Protein AF-A0A534C768-F1 (afdb_monomer_lite)

Structure (mmCIF, N/CA/C/O backbone):
data_AF-A0A534C768-F1
#
_entry.id   AF-A0A534C768-F1
#
loop_
_atom_site.group_PDB
_atom_site.id
_atom_site.type_symbol
_atom_site.label_atom_id
_atom_site.label_alt_id
_atom_site.label_comp_id
_atom_site.label_asym_id
_atom_site.label_entity_id
_atom_site.label_seq_id
_atom_site.pdbx_PDB_ins_code
_atom_site.Cartn_x
_atom_site.Cartn_y
_atom_site.Cartn_z
_atom_site.occupancy
_atom_site.B_iso_or_equiv
_atom_site.auth_seq_id
_atom_site.auth_comp_id
_atom_site.auth_asym_id
_atom_site.auth_atom_id
_atom_site.pdbx_PDB_model_num
ATOM 1 N N . MET A 1 1 ? -0.229 7.834 32.558 1.00 41.62 1 MET A N 1
ATOM 2 C CA . MET A 1 1 ? 0.171 8.933 31.655 1.00 41.62 1 MET A CA 1
ATOM 3 C C . MET A 1 1 ? -1.088 9.625 31.205 1.00 41.62 1 MET A C 1
ATOM 5 O O . MET A 1 1 ? -1.962 8.954 30.666 1.00 41.62 1 MET A O 1
ATOM 9 N N . ASN A 1 2 ? -1.200 10.909 31.528 1.00 48.31 2 ASN A N 1
ATOM 10 C CA . ASN A 1 2 ? -2.376 11.711 31.229 1.00 48.31 2 ASN A CA 1
ATOM 11 C C . ASN A 1 2 ? -2.394 12.037 29.723 1.00 48.31 2 ASN A C 1
ATOM 13 O O . ASN A 1 2 ? -1.348 12.345 29.152 1.00 48.31 2 ASN A O 1
ATOM 17 N N . SER A 1 3 ? -3.545 11.933 29.062 1.00 51.81 3 SER A N 1
ATOM 18 C CA . SER A 1 3 ? -3.712 12.203 27.622 1.00 51.81 3 SER A CA 1
ATOM 19 C C . SER A 1 3 ? -3.215 13.600 27.248 1.00 51.81 3 SER A C 1
ATOM 21 O O . SER A 1 3 ? -2.521 13.759 26.244 1.00 51.81 3 SER A O 1
ATOM 23 N N . ALA A 1 4 ? -3.484 14.582 28.111 1.00 55.59 4 ALA A N 1
ATOM 24 C CA . ALA A 1 4 ? -2.990 15.951 27.998 1.00 55.59 4 ALA A CA 1
ATOM 25 C C . ALA A 1 4 ? -1.453 16.068 28.047 1.00 55.59 4 ALA A C 1
ATOM 27 O O . ALA A 1 4 ? -0.873 16.896 27.353 1.00 55.59 4 ALA A O 1
ATOM 28 N N . GLU A 1 5 ? -0.777 15.221 28.822 1.00 53.84 5 GLU A N 1
ATOM 29 C CA . GLU A 1 5 ? 0.683 15.232 28.969 1.00 53.84 5 GLU A CA 1
ATOM 30 C C . GLU A 1 5 ? 1.363 14.611 27.739 1.00 53.84 5 GLU A C 1
ATOM 32 O O . GLU A 1 5 ? 2.350 15.141 27.237 1.00 53.84 5 GLU A O 1
ATOM 37 N N . VAL A 1 6 ? 0.773 13.549 27.175 1.00 57.56 6 VAL A N 1
ATOM 38 C CA . VAL A 1 6 ? 1.204 12.968 25.890 1.00 57.56 6 VAL A CA 1
ATOM 39 C C . VAL A 1 6 ? 0.962 13.947 24.741 1.00 57.56 6 VAL A C 1
ATOM 41 O O . VAL A 1 6 ? 1.826 14.082 23.883 1.00 57.56 6 VAL A O 1
ATOM 44 N N . LEU A 1 7 ? -0.162 14.670 24.744 1.00 57.75 7 LEU A N 1
ATOM 45 C CA . LEU A 1 7 ? -0.461 15.715 23.761 1.00 57.75 7 LEU A CA 1
ATOM 46 C C . LEU A 1 7 ? 0.519 16.895 23.853 1.00 57.75 7 LEU A C 1
ATOM 48 O O . LEU A 1 7 ? 1.094 17.289 22.838 1.00 57.75 7 LEU A O 1
ATOM 52 N N . ALA A 1 8 ? 0.792 17.393 25.058 1.00 56.69 8 ALA A N 1
ATOM 53 C CA . ALA A 1 8 ? 1.748 18.476 25.278 1.00 56.69 8 ALA A CA 1
ATOM 54 C C . ALA A 1 8 ? 3.184 18.078 24.888 1.00 56.69 8 ALA A C 1
ATOM 56 O O . ALA A 1 8 ? 3.892 18.865 24.260 1.00 56.69 8 ALA A O 1
ATOM 57 N N . LEU A 1 9 ? 3.597 16.841 25.190 1.00 54.12 9 LEU A N 1
ATOM 58 C CA . LEU A 1 9 ? 4.906 16.304 24.797 1.00 54.12 9 LEU A CA 1
ATOM 59 C C . LEU A 1 9 ? 4.984 15.959 23.298 1.00 54.12 9 LEU A C 1
ATOM 61 O O . LEU A 1 9 ? 6.072 15.970 22.728 1.00 54.12 9 LEU A O 1
ATOM 65 N N . SER A 1 10 ? 3.849 15.673 22.649 1.00 56.97 10 SER A N 1
ATOM 66 C CA . SER A 1 10 ? 3.775 15.280 21.233 1.00 56.97 10 SER A CA 1
ATOM 67 C C . SER A 1 10 ? 3.920 16.425 20.233 1.00 56.97 10 SER A C 1
ATOM 69 O O . SER A 1 10 ? 4.304 16.199 19.088 1.00 56.97 10 SER A O 1
ATOM 71 N N . GLY A 1 11 ? 3.564 17.652 20.628 1.00 57.16 11 GLY A N 1
ATOM 72 C CA . GLY A 1 11 ? 3.543 18.801 19.722 1.00 57.16 11 GLY A CA 1
ATOM 73 C C . GLY A 1 11 ? 2.514 18.719 18.584 1.00 57.16 11 GLY A C 1
ATOM 74 O O . GLY A 1 11 ? 2.649 19.491 17.638 1.00 57.16 11 GLY A O 1
ATOM 75 N N . ILE A 1 12 ? 1.504 17.834 18.667 1.00 58.91 12 ILE A N 1
ATOM 76 C CA . ILE A 1 12 ? 0.471 17.618 17.627 1.00 58.91 12 ILE A CA 1
ATOM 77 C C . ILE A 1 12 ? -0.242 18.906 17.207 1.00 58.91 12 ILE A C 1
ATOM 79 O O . ILE A 1 12 ? -0.578 19.060 16.034 1.00 58.91 12 ILE A O 1
ATOM 83 N N . ASP A 1 13 ? -0.427 19.847 18.134 1.00 57.16 13 ASP A N 1
ATOM 84 C CA . ASP A 1 13 ? -1.106 21.124 17.880 1.00 57.16 13 ASP A CA 1
ATOM 85 C C . ASP A 1 13 ? -0.347 22.032 16.896 1.00 57.16 13 ASP A C 1
ATOM 87 O O . ASP A 1 13 ? -0.904 23.008 16.398 1.00 57.16 13 ASP A O 1
ATOM 91 N N . ARG A 1 14 ? 0.916 21.709 16.580 1.00 58.09 14 ARG A N 1
ATOM 92 C CA . ARG A 1 14 ? 1.724 22.423 15.579 1.00 58.09 14 ARG A CA 1
ATOM 93 C C . ARG A 1 14 ? 1.522 21.914 14.146 1.00 58.09 14 ARG A C 1
ATOM 95 O O . ARG A 1 14 ? 2.071 22.517 13.230 1.00 58.09 14 ARG A O 1
ATOM 102 N N . PHE A 1 15 ? 0.755 20.839 13.929 1.00 59.50 15 PHE A N 1
ATOM 103 C CA . PHE A 1 15 ? 0.563 20.236 12.604 1.00 59.50 15 PHE A CA 1
ATOM 104 C C . PHE A 1 15 ? -0.808 20.592 11.999 1.00 59.50 15 PHE A C 1
ATOM 106 O O . PHE A 1 15 ? -1.849 20.096 12.443 1.00 59.50 15 PHE A O 1
ATOM 113 N N . GLU A 1 16 ? -0.826 21.412 10.940 1.00 57.34 16 GLU A N 1
ATOM 114 C CA . GLU A 1 16 ? -2.059 21.709 10.194 1.00 57.34 16 GLU A CA 1
ATOM 115 C C . GLU A 1 16 ? -2.684 20.421 9.617 1.00 57.34 16 GLU A C 1
ATOM 117 O O . GLU A 1 16 ? -2.014 19.607 8.983 1.00 57.34 16 GLU A O 1
ATOM 122 N N . GLY A 1 17 ? -3.986 20.213 9.856 1.00 58.72 17 GLY A N 1
ATOM 123 C CA . GLY A 1 17 ? -4.737 19.038 9.385 1.00 58.72 17 GLY A CA 1
ATOM 124 C C . GLY A 1 17 ? -4.778 17.832 10.337 1.00 58.72 17 GLY A C 1
ATOM 125 O O . GLY A 1 17 ? -5.535 16.894 10.081 1.00 58.72 17 GLY A O 1
ATOM 126 N N . PHE A 1 18 ? -4.047 17.857 11.460 1.00 60.53 18 PHE A N 1
ATOM 127 C CA . PHE A 1 18 ? -4.000 16.754 12.440 1.00 60.53 18 PHE A CA 1
ATOM 128 C C . PHE A 1 18 ? -4.657 17.067 13.794 1.00 60.53 18 PHE A C 1
ATOM 130 O O . PHE A 1 18 ? -4.642 16.233 14.700 1.00 60.53 18 PHE A O 1
ATOM 137 N N . SER A 1 19 ? -5.338 18.211 13.909 1.00 63.66 19 SER A N 1
ATOM 138 C CA . SER A 1 19 ? -6.104 18.620 15.100 1.00 63.66 19 SER A CA 1
ATOM 139 C C . SER A 1 19 ? -7.196 17.620 15.512 1.00 63.66 19 SER A C 1
ATOM 141 O O . SER A 1 19 ? -7.576 17.545 16.681 1.00 63.66 19 SER A O 1
ATOM 143 N N . TRP A 1 20 ? -7.673 16.790 14.578 1.00 65.88 20 TRP A N 1
ATOM 144 C CA . TRP A 1 20 ? -8.638 15.729 14.870 1.00 65.88 20 TRP A CA 1
ATOM 145 C C . TRP A 1 20 ? -8.066 14.644 15.798 1.00 65.88 20 TRP A C 1
ATOM 147 O O . TRP A 1 20 ? -8.824 14.054 16.563 1.00 65.88 20 TRP A O 1
ATOM 157 N N . ILE A 1 21 ? -6.747 14.402 15.793 1.00 66.19 21 ILE A N 1
ATOM 158 C CA . ILE A 1 21 ? -6.104 13.431 16.696 1.00 66.19 21 ILE A CA 1
ATOM 159 C C . ILE A 1 21 ? -6.174 13.938 18.139 1.00 66.19 21 ILE A C 1
ATOM 161 O O . ILE A 1 21 ? -6.513 13.172 19.041 1.00 66.19 21 ILE A O 1
ATOM 165 N N . ALA A 1 22 ? -5.944 15.238 18.346 1.00 64.56 22 ALA A N 1
ATOM 166 C CA . ALA A 1 22 ? -6.119 15.882 19.644 1.00 64.56 22 ALA A CA 1
ATOM 167 C C . ALA A 1 22 ? -7.578 15.808 20.116 1.00 64.56 22 ALA A C 1
ATOM 169 O O . ALA A 1 22 ? -7.836 15.497 21.277 1.00 64.56 22 ALA A O 1
ATOM 170 N N . PHE A 1 23 ? -8.542 15.995 19.208 1.00 65.38 23 PHE A N 1
ATOM 171 C CA . PHE A 1 23 ? -9.965 15.855 19.528 1.00 65.38 23 PHE A CA 1
ATOM 172 C C . PHE A 1 23 ? -10.338 14.425 19.947 1.00 65.38 23 PHE A C 1
ATOM 174 O O . PHE A 1 23 ? -11.063 14.229 20.924 1.00 65.38 23 PHE A O 1
ATOM 181 N N . VAL A 1 24 ? -9.814 13.416 19.248 1.00 66.25 24 VAL A N 1
ATOM 182 C CA . VAL A 1 24 ? -10.036 12.003 19.587 1.00 66.25 24 VAL A CA 1
ATOM 183 C C . VAL A 1 24 ? -9.389 11.653 20.927 1.00 66.25 24 VAL A C 1
ATOM 185 O O . VAL A 1 24 ? -10.042 11.039 21.762 1.00 66.25 24 VAL A O 1
ATOM 188 N N . LEU A 1 25 ? -8.152 12.090 21.177 1.00 64.56 25 LEU A N 1
ATOM 189 C CA . LEU A 1 25 ? -7.466 11.874 22.456 1.00 64.56 25 LEU A CA 1
ATOM 190 C C . LEU A 1 25 ? -8.195 12.552 23.624 1.00 64.56 25 LEU A C 1
ATOM 192 O O . LEU A 1 25 ? -8.395 11.919 24.657 1.00 64.56 25 LEU A O 1
ATOM 196 N N . LYS A 1 26 ? -8.680 13.784 23.434 1.00 63.97 26 LYS A N 1
ATOM 197 C CA . LYS A 1 26 ? -9.498 14.509 24.419 1.00 63.97 26 LYS A CA 1
ATOM 198 C C . LYS A 1 26 ? -10.852 13.839 24.678 1.00 63.97 26 LYS A C 1
ATOM 200 O O . LYS A 1 26 ? -11.394 13.949 25.768 1.00 63.97 26 LYS A O 1
ATOM 205 N N . SER A 1 27 ? -11.388 13.117 23.694 1.00 58.59 27 SER A N 1
ATOM 206 C CA . SER A 1 27 ? -12.628 12.339 23.840 1.00 58.59 27 SER A CA 1
ATOM 207 C C . SER A 1 27 ? -12.424 11.001 24.569 1.00 58.59 27 SER A C 1
ATOM 209 O O . SER A 1 27 ? -13.402 10.369 24.963 1.00 58.59 27 SER A O 1
ATOM 211 N N . ILE A 1 28 ? -11.173 10.544 24.705 1.00 60.31 28 ILE A N 1
ATOM 212 C CA . ILE A 1 28 ? -10.784 9.319 25.427 1.00 60.31 28 ILE A CA 1
ATOM 213 C C . ILE A 1 28 ? -10.353 9.641 26.866 1.00 60.31 28 ILE A C 1
ATOM 215 O O . ILE A 1 28 ? -10.340 8.747 27.715 1.00 60.31 28 ILE A O 1
ATOM 219 N N . GLU A 1 29 ? -10.029 10.905 27.154 1.00 56.56 29 GLU A N 1
ATOM 220 C CA . GLU A 1 29 ? -9.840 11.391 28.518 1.00 56.56 29 GLU A CA 1
ATOM 221 C C . GLU A 1 29 ? -11.116 11.067 29.308 1.00 56.56 29 GLU A C 1
ATOM 223 O O . GLU A 1 29 ? -12.212 11.414 28.851 1.00 56.56 29 GLU A O 1
ATOM 228 N N . PRO A 1 30 ? -11.020 10.313 30.420 1.00 51.44 30 PRO A N 1
ATOM 229 C CA . PRO A 1 30 ? -12.194 9.970 31.193 1.00 51.44 30 PRO A CA 1
ATOM 230 C C . PRO A 1 30 ? -12.777 11.288 31.675 1.00 51.44 30 PRO A C 1
ATOM 232 O O . PRO A 1 30 ? -12.211 11.947 32.541 1.00 51.44 30 PRO A O 1
ATOM 235 N N . ALA A 1 31 ? -13.892 11.701 31.078 1.00 47.84 31 ALA A N 1
ATOM 236 C CA . ALA A 1 31 ? -14.708 12.722 31.689 1.00 47.84 31 ALA A CA 1
ATOM 237 C C . ALA A 1 31 ? -14.973 12.247 33.124 1.00 47.84 31 ALA A C 1
ATOM 239 O O . ALA A 1 31 ? -15.230 11.053 33.320 1.00 47.84 31 ALA A O 1
ATOM 240 N N . ASP A 1 32 ? -14.932 13.155 34.100 1.00 46.72 32 ASP A N 1
ATOM 241 C CA . ASP A 1 32 ? -15.360 12.940 35.493 1.00 46.72 32 ASP A CA 1
ATOM 242 C C . ASP A 1 32 ? -16.873 12.626 35.584 1.00 46.72 32 ASP A C 1
ATOM 244 O O . ASP A 1 32 ? -17.595 13.058 36.479 1.00 46.72 32 ASP A O 1
ATOM 248 N N . ILE A 1 33 ? -17.402 11.894 34.607 1.00 47.78 33 ILE A N 1
ATOM 249 C CA . ILE A 1 33 ? -18.686 11.243 34.648 1.00 47.78 33 ILE A CA 1
ATOM 250 C C . ILE A 1 33 ? -18.478 10.077 35.612 1.00 47.78 33 ILE A C 1
ATOM 252 O O . ILE A 1 33 ? -17.667 9.192 35.311 1.00 47.78 33 ILE A O 1
ATOM 256 N N . PRO A 1 34 ? -19.170 10.053 36.766 1.00 43.88 34 PRO A N 1
ATOM 257 C CA . PRO A 1 34 ? -19.128 8.900 37.646 1.00 43.88 34 PRO A CA 1
ATOM 258 C C . PRO A 1 34 ? -19.399 7.675 36.785 1.00 43.88 34 PRO A C 1
ATOM 260 O O . PRO A 1 34 ? -20.382 7.654 36.040 1.00 43.88 34 PRO A O 1
ATOM 263 N N . VAL A 1 35 ? -18.479 6.707 36.824 1.00 48.59 35 VAL A N 1
ATOM 264 C CA . VAL A 1 35 ? -18.610 5.430 36.126 1.00 48.59 35 VAL A CA 1
ATOM 265 C C . VAL A 1 35 ? -19.904 4.811 36.631 1.00 48.59 35 VAL A C 1
ATOM 267 O O . VAL A 1 35 ? -19.927 4.159 37.670 1.00 48.59 35 VAL A O 1
ATOM 270 N N . LEU A 1 36 ? -21.000 5.081 35.924 1.00 45.84 36 LEU A N 1
ATOM 271 C CA . LEU A 1 36 ? -22.258 4.388 36.079 1.00 45.84 36 LEU A CA 1
ATOM 272 C C . LEU A 1 36 ? -21.914 2.950 35.727 1.00 45.84 36 LEU A C 1
ATOM 274 O O . LEU A 1 36 ? -21.781 2.576 34.562 1.00 45.84 36 LEU A O 1
ATOM 278 N N . THR A 1 37 ? -21.703 2.166 36.776 1.00 50.72 37 THR A N 1
ATOM 279 C CA . THR A 1 37 ? -21.438 0.727 36.779 1.00 50.72 37 THR A CA 1
ATOM 280 C C . THR A 1 37 ? -22.544 -0.071 36.090 1.00 50.72 37 THR A C 1
ATOM 282 O O . THR A 1 37 ? -22.402 -1.274 35.906 1.00 50.72 37 THR A O 1
ATOM 285 N N . ASP A 1 38 ? -23.602 0.608 35.653 1.00 45.91 38 ASP A N 1
ATOM 286 C CA . ASP A 1 38 ? -24.759 0.082 34.958 1.00 45.91 38 ASP A CA 1
ATOM 287 C C . ASP A 1 38 ? -24.790 0.596 33.510 1.00 45.91 38 ASP A C 1
ATOM 289 O O . ASP A 1 38 ? -25.689 1.313 33.065 1.00 45.91 38 ASP A O 1
ATOM 293 N N . ARG A 1 39 ? -23.747 0.263 32.739 1.00 53.31 39 ARG A N 1
ATOM 294 C CA . ARG A 1 39 ? -23.845 0.363 31.280 1.00 53.31 39 ARG A CA 1
ATOM 295 C C . ARG A 1 39 ? -24.822 -0.740 30.855 1.00 53.31 39 ARG A C 1
ATOM 297 O O . ARG A 1 39 ? -24.512 -1.907 31.109 1.00 53.31 39 ARG A O 1
ATOM 304 N N . PRO A 1 40 ? -25.978 -0.418 30.244 1.00 57.97 40 PRO A N 1
ATOM 305 C CA . PRO A 1 40 ? -26.946 -1.435 29.861 1.00 57.97 40 PRO A CA 1
ATOM 306 C C . PRO A 1 40 ? -26.260 -2.493 28.987 1.00 57.97 40 PRO A C 1
ATOM 308 O O . PRO A 1 40 ? -25.355 -2.146 28.216 1.00 57.97 40 PRO A O 1
ATOM 311 N N . PRO A 1 41 ? -26.646 -3.778 29.109 1.00 59.03 41 PRO A N 1
ATOM 312 C CA . PRO A 1 41 ? -26.032 -4.853 28.346 1.00 59.03 41 PRO A CA 1
ATOM 313 C C . PRO A 1 41 ? -26.027 -4.479 26.867 1.00 59.03 41 PRO A C 1
ATOM 315 O O . PRO A 1 41 ? -27.060 -4.115 26.304 1.00 59.03 41 PRO A O 1
ATOM 318 N N . GLU A 1 42 ? -24.840 -4.520 26.259 1.00 62.12 42 GLU A N 1
ATOM 319 C CA . GLU A 1 42 ? -24.644 -4.129 24.865 1.00 62.12 42 GLU A CA 1
ATOM 320 C C . GLU A 1 42 ? -25.695 -4.786 23.980 1.00 62.12 42 GLU A C 1
ATOM 322 O O . GLU A 1 42 ? -25.803 -6.018 23.931 1.00 62.12 42 GLU A O 1
ATOM 327 N N . SER A 1 43 ? -26.461 -3.959 23.269 1.00 72.94 43 SER A N 1
ATOM 328 C CA . SER A 1 43 ? -27.477 -4.483 22.371 1.00 72.94 43 SER A CA 1
ATOM 329 C C . SER A 1 43 ? -26.809 -5.368 21.304 1.00 72.94 43 SER A C 1
ATOM 331 O O . SER A 1 43 ? -25.743 -5.015 20.786 1.00 72.94 43 SER A O 1
ATOM 333 N N . PRO A 1 44 ? -27.425 -6.494 20.904 1.00 76.25 44 PRO A N 1
ATOM 334 C CA . PRO A 1 44 ? -26.917 -7.337 19.816 1.00 76.25 44 PRO A CA 1
ATOM 335 C C . PRO A 1 44 ? -26.636 -6.544 18.530 1.00 76.25 44 PRO A C 1
ATOM 337 O O . PRO A 1 44 ? -25.711 -6.849 17.778 1.00 76.25 44 PRO A O 1
ATOM 340 N N . ARG A 1 45 ? -27.402 -5.467 18.311 1.00 80.19 45 ARG A N 1
ATOM 341 C CA . ARG A 1 45 ? -27.221 -4.523 17.209 1.00 80.19 45 ARG A CA 1
ATOM 342 C C . ARG A 1 45 ? -25.882 -3.793 17.280 1.00 80.19 45 ARG A C 1
ATOM 344 O O . ARG A 1 45 ? -25.216 -3.678 16.259 1.00 80.19 45 ARG A O 1
ATOM 351 N N . GLN A 1 46 ? -25.481 -3.323 18.459 1.00 78.12 46 GLN A N 1
ATOM 352 C CA . GLN A 1 46 ? -24.203 -2.637 18.641 1.00 78.12 46 GLN A CA 1
ATOM 353 C C . GLN A 1 46 ? -23.024 -3.568 18.332 1.00 78.12 46 GLN A C 1
ATOM 355 O O . GLN A 1 46 ? -22.126 -3.187 17.585 1.00 78.12 46 GLN A O 1
ATOM 360 N N . ARG A 1 47 ? -23.078 -4.822 18.803 1.00 78.19 47 ARG A N 1
ATOM 361 C CA . ARG A 1 47 ? -22.044 -5.826 18.497 1.00 78.19 47 ARG A CA 1
ATOM 362 C C . ARG A 1 47 ? -21.926 -6.096 16.999 1.00 78.19 47 ARG A C 1
ATOM 364 O O . ARG A 1 47 ? -20.826 -6.094 16.460 1.00 78.19 47 ARG A O 1
ATOM 371 N N . CYS A 1 48 ? -23.066 -6.252 16.326 1.00 82.69 48 CYS A N 1
ATOM 372 C CA . CYS A 1 48 ? -23.118 -6.453 14.879 1.00 82.69 48 CYS A CA 1
ATOM 373 C C . CYS A 1 48 ? -22.501 -5.272 14.110 1.00 82.69 48 CYS A C 1
ATOM 375 O O . CYS A 1 48 ? -21.727 -5.476 13.177 1.00 82.69 48 CYS A O 1
ATOM 377 N N . VAL A 1 49 ? -22.791 -4.033 14.524 1.00 84.81 49 VAL A N 1
ATOM 378 C CA . VAL A 1 49 ? -22.224 -2.829 13.895 1.00 84.81 49 VAL A CA 1
ATOM 379 C C . VAL A 1 49 ? -20.708 -2.764 14.078 1.00 84.81 49 VAL A C 1
ATOM 381 O O . VAL A 1 49 ? -19.994 -2.480 13.118 1.00 84.81 49 VAL A O 1
ATOM 384 N N . GLU A 1 50 ? -20.205 -3.048 15.277 1.00 83.69 50 GLU A N 1
ATOM 385 C CA . GLU A 1 50 ? -18.768 -3.025 15.564 1.00 83.69 50 GLU A CA 1
ATOM 386 C C . GLU A 1 50 ? -18.010 -4.105 14.781 1.00 83.69 50 GLU A C 1
ATOM 388 O O . GLU A 1 50 ? -16.997 -3.813 14.144 1.00 83.69 50 GLU A O 1
ATOM 393 N N . GLU A 1 51 ? -18.522 -5.336 14.751 1.00 83.75 51 GLU A N 1
ATOM 394 C CA . GLU A 1 51 ? -17.937 -6.423 13.959 1.00 83.75 51 GLU A CA 1
ATOM 395 C C . GLU A 1 51 ? -17.950 -6.106 12.461 1.00 83.75 51 GLU A C 1
ATOM 397 O O . GLU A 1 51 ? -16.930 -6.268 11.781 1.00 83.75 51 GLU A O 1
ATOM 402 N N . ALA A 1 52 ? -19.072 -5.588 11.949 1.00 84.44 52 ALA A N 1
ATOM 403 C CA . ALA A 1 52 ? -19.195 -5.169 10.559 1.00 84.44 52 ALA A CA 1
ATOM 404 C C . ALA A 1 52 ? -18.212 -4.041 10.221 1.00 84.44 52 ALA A C 1
ATOM 406 O O . ALA A 1 52 ? -17.588 -4.063 9.155 1.00 84.44 52 ALA A O 1
ATOM 407 N N . TRP A 1 53 ? -18.024 -3.080 11.129 1.00 88.12 53 TRP A N 1
ATOM 408 C CA . TRP A 1 53 ? -17.064 -1.996 10.955 1.00 88.12 53 TRP A CA 1
ATOM 409 C C . TRP A 1 53 ? -15.628 -2.529 10.892 1.00 88.12 53 TRP A C 1
ATOM 411 O O . TRP A 1 53 ? -14.931 -2.260 9.912 1.00 88.12 53 TRP A O 1
ATOM 421 N N . ILE A 1 54 ? -15.206 -3.360 11.853 1.00 86.69 54 ILE A N 1
ATOM 422 C CA . ILE A 1 54 ? -13.860 -3.966 11.882 1.00 86.69 54 ILE A CA 1
ATOM 423 C C . ILE A 1 54 ? -13.611 -4.800 10.626 1.00 86.69 54 ILE A C 1
ATOM 425 O O . ILE A 1 54 ? -12.554 -4.699 9.996 1.00 86.69 54 ILE A O 1
ATOM 429 N N . GLN A 1 55 ? -14.594 -5.604 10.218 1.00 86.50 55 GLN A N 1
ATOM 430 C CA . GLN A 1 55 ? -14.498 -6.413 9.010 1.00 86.50 55 GLN A CA 1
ATOM 431 C C . GLN A 1 55 ? -14.365 -5.544 7.757 1.00 86.50 55 GLN A C 1
ATOM 433 O O . GLN A 1 55 ? -13.566 -5.865 6.868 1.00 86.50 55 GLN A O 1
ATOM 438 N N . ASN A 1 56 ? -15.115 -4.444 7.681 1.00 87.44 56 ASN A N 1
ATOM 439 C CA . ASN A 1 56 ? -15.044 -3.533 6.552 1.00 87.44 56 ASN A CA 1
ATOM 440 C C . ASN A 1 56 ? -13.693 -2.804 6.492 1.00 87.44 56 ASN A C 1
ATOM 442 O O . ASN A 1 56 ? -13.105 -2.739 5.413 1.00 87.44 56 ASN A O 1
ATOM 446 N N . GLN A 1 57 ? -13.156 -2.347 7.630 1.00 86.94 57 GLN A N 1
ATOM 447 C CA . GLN A 1 57 ? -11.827 -1.726 7.708 1.00 86.94 57 GLN A CA 1
ATOM 448 C C . GLN A 1 57 ? -10.720 -2.703 7.299 1.00 86.94 57 GLN A C 1
ATOM 450 O O . GLN A 1 57 ? -9.901 -2.402 6.427 1.00 86.94 57 GLN A O 1
ATOM 455 N N . HIS A 1 58 ? -10.741 -3.926 7.833 1.00 88.38 58 HIS A N 1
ATOM 456 C CA . HIS A 1 58 ? -9.789 -4.963 7.441 1.00 88.38 58 HIS A CA 1
ATOM 457 C C . HIS A 1 58 ? -9.841 -5.247 5.929 1.00 88.38 58 HIS A C 1
ATOM 459 O O . HIS A 1 58 ? -8.803 -5.349 5.263 1.00 88.38 58 HIS A O 1
ATOM 465 N N . ARG A 1 59 ? -11.051 -5.357 5.359 1.00 87.56 59 ARG A N 1
ATOM 466 C CA . ARG A 1 59 ? -11.247 -5.563 3.916 1.00 87.56 59 ARG A CA 1
ATOM 467 C C . ARG A 1 59 ? -10.711 -4.385 3.107 1.00 87.56 59 ARG A C 1
ATOM 469 O O . ARG A 1 59 ? -10.003 -4.609 2.126 1.00 87.56 59 ARG A O 1
ATOM 476 N N . TYR A 1 60 ? -11.007 -3.158 3.525 1.00 90.50 60 TYR A N 1
ATOM 477 C CA . TYR A 1 60 ? -10.524 -1.941 2.881 1.00 90.50 60 TYR A CA 1
ATOM 478 C C . TYR A 1 60 ? -8.992 -1.929 2.782 1.00 90.50 60 TYR A C 1
ATOM 480 O O . TYR A 1 60 ? -8.448 -1.833 1.677 1.00 90.50 60 TYR A O 1
ATOM 488 N N . PHE A 1 61 ? -8.288 -2.128 3.902 1.00 87.31 61 PHE A N 1
ATOM 489 C CA . PHE A 1 61 ? -6.824 -2.149 3.902 1.00 87.31 61 PHE A CA 1
ATOM 490 C C . PHE A 1 61 ? -6.258 -3.323 3.104 1.00 87.31 61 PHE A C 1
ATOM 492 O O . PHE A 1 61 ? -5.278 -3.160 2.380 1.00 87.31 61 PHE A O 1
ATOM 499 N N . THR A 1 62 ? -6.899 -4.493 3.150 1.00 86.56 62 THR A N 1
ATOM 500 C CA . THR A 1 62 ? -6.491 -5.651 2.341 1.00 86.56 62 THR A CA 1
ATOM 501 C C . THR A 1 62 ? -6.525 -5.340 0.846 1.00 86.56 62 THR A C 1
ATOM 503 O O . THR A 1 62 ? -5.544 -5.595 0.143 1.00 86.56 62 THR A O 1
ATOM 506 N N . VAL A 1 63 ? -7.617 -4.741 0.362 1.00 90.50 63 VAL A N 1
ATOM 507 C CA . VAL A 1 63 ? -7.759 -4.354 -1.049 1.00 90.50 63 VAL A CA 1
ATOM 508 C C . VAL A 1 63 ? -6.734 -3.285 -1.422 1.00 90.50 63 VAL A C 1
ATOM 510 O O . VAL A 1 63 ? -6.068 -3.412 -2.449 1.00 90.50 63 VAL A O 1
ATOM 513 N N . LYS A 1 64 ? -6.551 -2.256 -0.586 1.00 87.75 64 LYS A N 1
ATOM 514 C CA . LYS A 1 64 ? -5.580 -1.185 -0.853 1.00 87.75 64 LYS A CA 1
ATOM 515 C C . LYS A 1 64 ? -4.151 -1.716 -0.930 1.00 87.75 64 LYS A C 1
ATOM 517 O O . LYS A 1 64 ? -3.471 -1.435 -1.915 1.00 87.75 64 LYS A O 1
ATOM 522 N N . VAL A 1 65 ? -3.723 -2.545 0.025 1.00 88.12 65 VAL A N 1
ATOM 523 C CA . VAL A 1 65 ? -2.401 -3.194 -0.013 1.00 88.12 65 VAL A CA 1
ATOM 524 C C . VAL A 1 65 ? -2.236 -3.995 -1.304 1.00 88.12 65 VAL A C 1
ATOM 526 O O . VAL A 1 65 ? -1.239 -3.823 -2.000 1.00 88.12 65 VAL A O 1
ATOM 529 N N . ALA A 1 66 ? -3.225 -4.812 -1.680 1.00 87.38 66 ALA A N 1
ATOM 530 C CA . ALA A 1 66 ? -3.148 -5.629 -2.890 1.00 87.38 66 ALA A CA 1
ATOM 531 C C . ALA A 1 66 ? -3.029 -4.786 -4.174 1.00 87.38 66 ALA A C 1
ATOM 533 O O . ALA A 1 66 ? -2.232 -5.112 -5.059 1.00 87.38 66 ALA A O 1
ATOM 534 N N . VAL A 1 67 ? -3.789 -3.690 -4.277 1.00 87.12 67 VAL A N 1
ATOM 535 C CA . VAL A 1 67 ? -3.742 -2.770 -5.425 1.00 87.12 67 VAL A CA 1
ATOM 536 C C . VAL A 1 67 ? -2.382 -2.077 -5.518 1.00 87.12 67 VAL A C 1
ATOM 538 O O . VAL A 1 67 ? -1.771 -2.081 -6.591 1.00 87.12 67 VAL A O 1
ATOM 541 N N . LEU A 1 68 ? -1.884 -1.523 -4.408 1.00 85.38 68 LEU A N 1
ATOM 542 C CA . LEU A 1 68 ? -0.585 -0.846 -4.361 1.00 85.38 68 LEU A CA 1
ATOM 543 C C . LEU A 1 68 ? 0.555 -1.812 -4.693 1.00 85.38 68 LEU A C 1
ATOM 545 O O . LEU A 1 68 ? 1.416 -1.500 -5.514 1.00 85.38 68 LEU A O 1
ATOM 549 N N . GLU A 1 69 ? 0.529 -3.014 -4.126 1.00 86.56 69 GLU A N 1
ATOM 550 C CA . GLU A 1 69 ? 1.547 -4.036 -4.358 1.00 86.56 69 GLU A CA 1
ATOM 551 C C . GLU A 1 69 ? 1.524 -4.547 -5.806 1.00 86.56 69 GLU A C 1
ATOM 553 O O . GLU A 1 69 ? 2.569 -4.743 -6.425 1.00 86.56 69 GLU A O 1
ATOM 558 N N . LYS A 1 70 ? 0.335 -4.713 -6.404 1.00 85.62 70 LYS A N 1
ATOM 559 C CA . LYS A 1 70 ? 0.202 -5.065 -7.827 1.00 85.62 70 LYS A CA 1
ATOM 560 C C . LYS A 1 70 ? 0.755 -3.965 -8.731 1.00 85.62 70 LYS A C 1
ATOM 562 O O . LYS A 1 70 ? 1.415 -4.289 -9.719 1.00 85.62 70 LYS A O 1
ATOM 567 N N . ARG A 1 71 ? 0.506 -2.692 -8.408 1.00 82.19 71 ARG A N 1
ATOM 568 C CA . ARG A 1 71 ? 1.050 -1.549 -9.156 1.00 82.19 71 ARG A CA 1
ATOM 569 C C . ARG A 1 71 ? 2.572 -1.493 -9.041 1.00 82.19 71 ARG A C 1
ATOM 571 O O . ARG A 1 71 ? 3.235 -1.430 -10.070 1.00 82.19 71 ARG A O 1
ATOM 578 N N . SER A 1 72 ? 3.111 -1.622 -7.829 1.00 82.50 72 SER A N 1
ATOM 579 C CA . SER A 1 72 ? 4.557 -1.669 -7.583 1.00 82.50 72 SER A CA 1
ATOM 580 C C . SER A 1 72 ? 5.222 -2.818 -8.351 1.00 82.50 72 SER A C 1
ATOM 582 O O . SER A 1 72 ? 6.130 -2.576 -9.139 1.00 82.50 72 SER A O 1
ATOM 584 N N . ARG A 1 73 ? 4.687 -4.045 -8.275 1.00 84.06 73 ARG A N 1
ATOM 585 C CA . ARG A 1 73 ? 5.209 -5.189 -9.050 1.00 84.06 73 ARG A CA 1
ATOM 586 C C . ARG A 1 73 ? 5.127 -5.017 -10.565 1.00 84.06 73 ARG A C 1
ATOM 588 O O . ARG A 1 73 ? 5.923 -5.605 -11.290 1.00 84.06 73 ARG A O 1
ATOM 595 N N . ARG A 1 74 ? 4.119 -4.307 -11.083 1.00 83.94 74 ARG A N 1
ATOM 596 C CA . ARG A 1 74 ? 4.039 -4.005 -12.523 1.00 83.94 74 ARG A CA 1
ATOM 597 C C . ARG A 1 74 ? 5.157 -3.053 -12.937 1.00 83.94 74 ARG A C 1
ATOM 599 O O . ARG A 1 74 ? 5.761 -3.286 -13.974 1.00 83.94 74 ARG A O 1
ATOM 606 N N . ILE A 1 75 ? 5.441 -2.042 -12.120 1.00 82.94 75 ILE A N 1
ATOM 607 C CA . ILE A 1 75 ? 6.531 -1.092 -12.366 1.00 82.94 75 ILE A CA 1
ATOM 608 C C . ILE A 1 75 ? 7.883 -1.814 -12.336 1.00 82.94 75 ILE A C 1
ATOM 610 O O . ILE A 1 75 ? 8.654 -1.663 -13.277 1.00 82.94 75 ILE A O 1
ATOM 614 N N . GLU A 1 76 ? 8.125 -2.670 -11.339 1.00 84.00 76 GLU A N 1
ATOM 615 C CA . GLU A 1 76 ? 9.362 -3.466 -11.266 1.00 84.00 76 GLU A CA 1
ATOM 616 C C . GLU A 1 76 ? 9.542 -4.374 -12.490 1.00 84.00 76 GLU A C 1
ATOM 618 O O . GLU A 1 76 ? 10.614 -4.419 -13.091 1.00 84.00 76 GLU A O 1
ATOM 623 N N . ARG A 1 77 ? 8.470 -5.041 -12.939 1.00 86.31 77 ARG A N 1
ATOM 624 C CA . ARG A 1 77 ? 8.522 -5.862 -14.159 1.00 86.31 77 ARG A CA 1
ATOM 625 C C . ARG A 1 77 ? 8.794 -5.043 -15.416 1.00 86.31 77 ARG A C 1
ATOM 627 O O . ARG A 1 77 ? 9.539 -5.506 -16.270 1.00 86.31 77 ARG A O 1
ATOM 634 N N . LEU A 1 78 ? 8.208 -3.851 -15.540 1.00 85.88 78 LEU A N 1
ATOM 635 C CA . LEU A 1 78 ? 8.474 -2.955 -16.670 1.00 85.88 78 LEU A CA 1
ATOM 636 C C . LEU A 1 78 ? 9.931 -2.484 -16.672 1.00 85.88 78 LEU A C 1
ATOM 638 O O . LEU A 1 78 ? 10.566 -2.508 -17.721 1.00 85.88 78 LEU A O 1
ATOM 642 N N . LYS A 1 79 ? 10.480 -2.133 -15.502 1.00 85.69 79 LYS A N 1
ATOM 643 C CA . LYS A 1 79 ? 11.901 -1.794 -15.343 1.00 85.69 79 LYS A CA 1
ATOM 644 C C . LYS A 1 79 ? 12.795 -2.949 -15.790 1.00 85.69 79 LYS A C 1
ATOM 646 O O . LYS A 1 79 ? 13.691 -2.752 -16.605 1.00 85.69 79 LYS A O 1
ATOM 651 N N . GLN A 1 80 ? 12.529 -4.157 -15.292 1.00 87.62 80 GLN A N 1
ATOM 652 C CA . GLN A 1 80 ? 13.309 -5.341 -15.643 1.00 87.62 80 GLN A CA 1
ATOM 653 C C . GLN A 1 80 ? 13.211 -5.670 -17.139 1.00 87.62 80 GLN A C 1
ATOM 655 O O . GLN A 1 80 ? 14.230 -5.932 -17.770 1.00 87.62 80 GLN A O 1
ATOM 660 N N . ALA A 1 81 ? 12.011 -5.604 -17.723 1.00 88.12 81 ALA A N 1
ATOM 661 C CA . ALA A 1 81 ? 11.809 -5.810 -19.154 1.00 88.12 81 ALA A CA 1
ATOM 662 C C . ALA A 1 81 ? 12.574 -4.777 -19.993 1.00 88.12 81 ALA A C 1
ATOM 664 O O . ALA A 1 81 ? 13.185 -5.146 -20.993 1.00 88.12 81 ALA A O 1
ATOM 665 N N 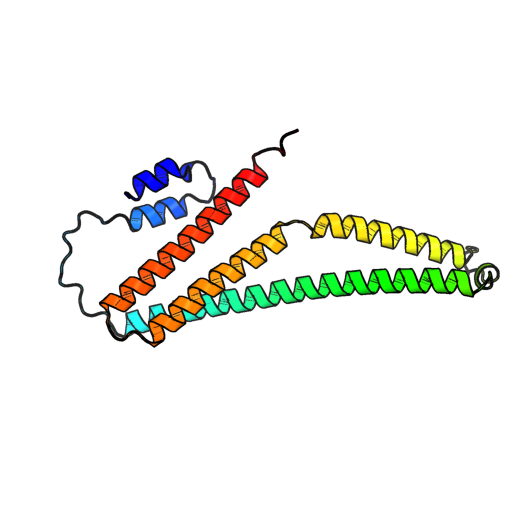. LEU A 1 82 ? 12.599 -3.509 -19.564 1.00 87.12 82 LEU A N 1
ATOM 666 C CA . LEU A 1 82 ? 13.371 -2.474 -20.242 1.00 87.12 82 LEU A CA 1
ATOM 667 C C . LEU A 1 82 ? 14.874 -2.774 -20.195 1.00 87.12 82 LEU A C 1
ATOM 669 O O . LEU A 1 82 ? 15.532 -2.733 -21.230 1.00 87.12 82 LEU A O 1
ATOM 673 N N . LEU A 1 83 ? 15.416 -3.132 -19.028 1.00 88.06 83 LEU A N 1
ATOM 674 C CA . LEU A 1 83 ? 16.836 -3.473 -18.886 1.00 88.06 83 LEU A CA 1
ATOM 675 C C . LEU A 1 83 ? 17.226 -4.673 -19.758 1.00 88.06 83 LEU A C 1
ATOM 677 O O . LEU A 1 83 ? 18.241 -4.624 -20.450 1.00 88.06 83 LEU A O 1
ATOM 681 N N . VAL A 1 84 ? 16.393 -5.717 -19.787 1.00 90.88 84 VAL A N 1
ATOM 682 C CA . VAL A 1 84 ? 16.599 -6.871 -20.675 1.00 90.88 84 VAL A CA 1
ATOM 683 C C . VAL A 1 84 ? 16.531 -6.443 -22.141 1.00 90.88 84 VAL A C 1
ATOM 685 O O . VAL A 1 84 ? 17.390 -6.840 -22.922 1.00 90.88 84 VAL A O 1
ATOM 688 N N . SER A 1 85 ? 15.568 -5.595 -22.521 1.00 86.94 85 SER A N 1
ATOM 689 C CA . SER A 1 85 ? 15.481 -5.083 -23.895 1.00 86.94 85 SER A CA 1
ATOM 690 C C . SER A 1 85 ? 16.733 -4.298 -24.297 1.00 86.94 85 SER A C 1
ATOM 692 O O . SER A 1 85 ? 17.231 -4.476 -25.407 1.00 86.94 85 SER A O 1
ATOM 694 N N . ILE A 1 86 ? 17.294 -3.505 -23.374 1.00 87.00 86 ILE A N 1
ATOM 695 C CA . ILE A 1 86 ? 18.515 -2.740 -23.614 1.00 87.00 86 ILE A CA 1
ATOM 696 C C . IL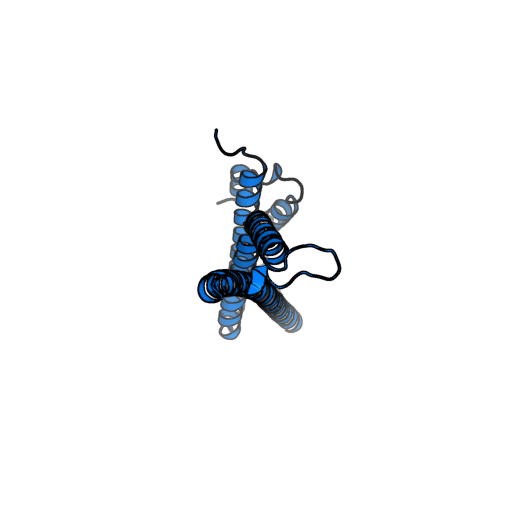E A 1 86 ? 19.696 -3.682 -23.847 1.00 87.00 86 ILE A C 1
ATOM 698 O O . ILE A 1 86 ? 20.432 -3.526 -24.820 1.00 87.00 86 ILE A O 1
ATOM 702 N N . LEU A 1 87 ? 19.839 -4.694 -22.989 1.00 89.19 87 LEU A N 1
ATOM 703 C CA . LEU A 1 87 ? 20.890 -5.699 -23.105 1.00 89.19 87 LEU A CA 1
ATOM 704 C C . LEU A 1 87 ? 20.810 -6.447 -24.442 1.00 89.19 87 LEU A C 1
ATOM 706 O O . LEU A 1 87 ? 21.816 -6.564 -25.134 1.00 89.19 87 LEU A O 1
ATOM 710 N N . VAL A 1 88 ? 19.612 -6.890 -24.837 1.00 89.50 88 VAL A N 1
ATOM 711 C CA . VAL A 1 88 ? 19.384 -7.593 -26.111 1.00 89.50 88 VAL A CA 1
ATOM 712 C C . VAL A 1 88 ? 19.774 -6.722 -27.304 1.00 89.50 88 VAL A C 1
ATOM 714 O O . VAL A 1 88 ? 20.423 -7.214 -28.227 1.00 89.50 88 VAL A O 1
ATOM 717 N N . VAL A 1 89 ? 19.428 -5.431 -27.288 1.00 85.81 89 VAL A N 1
ATOM 718 C CA . VAL A 1 89 ? 19.817 -4.497 -28.353 1.00 85.81 89 VAL A CA 1
ATOM 719 C C . VAL A 1 89 ? 21.336 -4.348 -28.432 1.00 85.81 89 VAL A C 1
ATOM 721 O O . VAL A 1 89 ? 21.896 -4.461 -29.522 1.00 85.81 89 VAL A O 1
ATOM 724 N N . ILE A 1 90 ? 22.016 -4.141 -27.302 1.00 86.19 90 ILE A N 1
ATOM 725 C CA . ILE A 1 90 ? 23.481 -3.994 -27.265 1.00 86.19 90 ILE A CA 1
ATOM 726 C C . ILE A 1 90 ? 24.161 -5.269 -27.771 1.00 86.19 90 ILE A C 1
ATOM 728 O O . ILE A 1 90 ? 25.032 -5.200 -28.638 1.00 86.19 90 ILE A O 1
ATOM 732 N N . SER A 1 91 ? 23.734 -6.438 -27.284 1.00 88.31 91 SER A N 1
ATOM 733 C CA . SER A 1 91 ? 24.255 -7.729 -27.738 1.00 88.31 91 SER A CA 1
ATOM 734 C C . SER A 1 91 ? 24.017 -7.943 -29.234 1.00 88.31 91 SER A C 1
ATOM 736 O O . SER A 1 91 ? 24.927 -8.374 -29.936 1.00 88.31 91 SER A O 1
ATOM 738 N N . SER A 1 92 ? 22.834 -7.591 -29.746 1.00 83.06 92 SER A N 1
ATOM 739 C CA . SER A 1 92 ? 22.509 -7.689 -31.175 1.00 83.06 92 SER A CA 1
ATOM 740 C C . SER A 1 92 ? 23.402 -6.793 -32.038 1.00 83.06 92 SER A C 1
ATOM 742 O O . SER A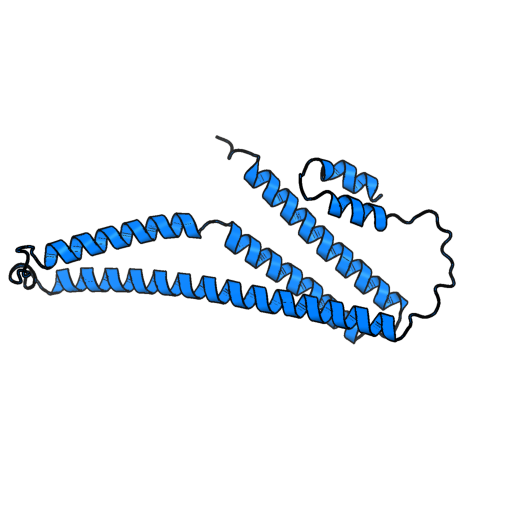 1 92 ? 23.921 -7.246 -33.061 1.00 83.06 92 SER A O 1
ATOM 744 N N . LEU A 1 93 ? 23.642 -5.547 -31.611 1.00 82.38 93 LEU A N 1
ATOM 745 C CA . LEU A 1 93 ? 24.547 -4.622 -32.298 1.00 82.38 93 LEU A CA 1
ATOM 746 C C . LEU A 1 93 ? 25.989 -5.143 -32.323 1.00 82.38 93 LEU A C 1
ATOM 748 O O . LEU A 1 93 ? 26.665 -4.998 -33.341 1.00 82.38 93 LEU A O 1
ATOM 752 N N . PHE A 1 94 ? 26.439 -5.770 -31.233 1.00 82.75 94 PHE A N 1
ATOM 753 C CA . PHE A 1 94 ? 27.781 -6.343 -31.131 1.00 82.75 94 PHE A CA 1
ATOM 754 C C . PHE A 1 94 ? 27.953 -7.580 -32.026 1.00 82.75 94 PHE A C 1
ATOM 756 O O . PHE A 1 94 ? 28.917 -7.667 -32.782 1.00 82.75 94 PHE A O 1
ATOM 763 N N . ILE A 1 95 ? 26.991 -8.510 -31.995 1.00 84.44 95 ILE A N 1
ATOM 764 C CA . ILE A 1 95 ? 27.031 -9.761 -32.775 1.00 84.44 95 ILE A CA 1
ATOM 765 C C . ILE A 1 95 ? 26.885 -9.491 -34.277 1.00 84.44 95 ILE A C 1
ATOM 767 O O . ILE A 1 95 ? 27.538 -10.137 -35.091 1.00 84.44 95 ILE A O 1
ATOM 771 N N . SER A 1 96 ? 26.045 -8.528 -34.662 1.00 76.44 96 SER A N 1
ATOM 772 C CA . SER A 1 96 ? 25.715 -8.286 -36.073 1.00 76.44 96 SER A CA 1
ATOM 773 C C . SER A 1 96 ? 26.832 -7.606 -36.874 1.00 76.44 96 SER A C 1
ATOM 775 O O . SER A 1 96 ? 26.649 -7.375 -38.069 1.00 76.44 96 SER A O 1
ATOM 777 N N . GLY A 1 97 ? 27.969 -7.262 -36.253 1.00 65.38 97 GLY A N 1
ATOM 778 C CA . GLY A 1 97 ? 29.219 -6.923 -36.949 1.00 65.38 97 GLY A CA 1
ATOM 779 C C . GLY A 1 97 ? 29.103 -5.867 -38.060 1.00 65.38 97 GLY A C 1
ATOM 780 O O . GLY A 1 97 ? 29.779 -5.977 -39.078 1.00 65.38 97 GLY A O 1
ATOM 781 N N . GLY A 1 98 ? 28.212 -4.876 -37.919 1.00 65.56 98 GLY A N 1
ATOM 782 C CA . GLY A 1 98 ? 28.004 -3.820 -38.924 1.00 65.56 98 GLY A CA 1
ATOM 783 C C . GLY A 1 98 ? 26.963 -4.117 -40.016 1.00 65.56 98 GLY A C 1
ATOM 784 O O . GLY A 1 98 ? 26.800 -3.314 -40.931 1.00 65.56 98 GLY A O 1
ATOM 785 N N . ALA A 1 99 ? 26.193 -5.210 -39.939 1.00 68.94 99 ALA A N 1
ATOM 786 C CA . ALA A 1 99 ? 25.085 -5.461 -40.875 1.00 68.94 99 ALA A CA 1
ATOM 787 C C . ALA A 1 99 ? 24.034 -4.330 -40.875 1.00 68.94 99 ALA A C 1
ATOM 789 O O . ALA A 1 99 ? 23.500 -3.976 -41.925 1.00 68.94 99 ALA A O 1
ATOM 790 N N . PHE A 1 100 ? 23.805 -3.712 -39.712 1.00 65.19 100 PHE A N 1
ATOM 791 C CA . PHE A 1 100 ? 22.910 -2.564 -39.549 1.00 65.19 100 PHE A CA 1
ATOM 792 C C . PHE A 1 100 ? 23.463 -1.247 -40.116 1.00 65.19 100 PHE A C 1
ATOM 794 O O . PHE A 1 100 ? 22.675 -0.335 -40.342 1.00 65.19 100 PHE A O 1
ATOM 801 N N . ASP A 1 101 ? 24.773 -1.137 -40.382 1.00 64.88 101 ASP A N 1
ATOM 802 C CA . ASP A 1 101 ? 25.355 0.057 -41.025 1.00 64.88 101 ASP A CA 1
ATOM 803 C C . ASP A 1 101 ? 24.989 0.137 -42.516 1.00 64.88 101 ASP A C 1
ATOM 805 O O . ASP A 1 101 ? 24.947 1.223 -43.090 1.00 64.88 101 ASP A O 1
ATOM 809 N N . ARG A 1 102 ? 24.668 -1.006 -43.140 1.00 65.19 102 ARG A N 1
ATOM 810 C CA . ARG A 1 102 ? 24.236 -1.084 -44.545 1.00 65.19 102 ARG A CA 1
ATOM 811 C C . ARG A 1 102 ? 22.740 -0.835 -44.739 1.00 65.19 102 ARG A C 1
ATOM 813 O O . ARG A 1 102 ? 22.306 -0.611 -45.864 1.00 65.19 102 ARG A O 1
ATOM 820 N N . MET A 1 103 ? 21.951 -0.878 -43.664 1.00 65.69 103 MET A N 1
ATOM 821 C CA . MET A 1 103 ? 20.515 -0.613 -43.713 1.00 65.69 103 MET A CA 1
ATOM 822 C C . MET A 1 103 ? 20.257 0.869 -43.433 1.00 65.69 103 MET A C 1
ATOM 824 O O . MET A 1 103 ? 20.314 1.329 -42.291 1.00 65.69 103 MET A O 1
ATOM 828 N N . GLN A 1 104 ? 19.974 1.623 -44.492 1.00 65.62 104 GLN A N 1
ATOM 829 C CA . GLN A 1 104 ? 19.469 2.989 -44.382 1.00 65.62 104 GLN A CA 1
ATOM 830 C C . GLN A 1 104 ? 17.944 2.962 -44.267 1.00 65.62 104 GLN A C 1
ATOM 832 O O . GLN A 1 104 ? 17.264 2.207 -44.961 1.00 65.62 104 GLN A O 1
ATOM 837 N N . THR A 1 105 ? 17.402 3.781 -43.368 1.00 64.31 105 THR A N 1
ATOM 838 C CA . THR A 1 105 ? 15.955 4.025 -43.304 1.00 64.31 105 THR A CA 1
ATOM 839 C C . THR A 1 105 ? 15.513 4.989 -44.407 1.00 64.31 105 THR A C 1
ATOM 841 O O . THR A 1 105 ? 16.330 5.700 -44.988 1.00 64.31 105 THR A O 1
ATOM 844 N N . LEU A 1 106 ? 14.199 5.072 -44.650 1.00 56.47 106 LEU A N 1
ATOM 845 C CA . LEU A 1 106 ? 13.583 5.965 -45.645 1.00 56.47 106 LEU A CA 1
ATOM 846 C C . LEU A 1 106 ? 13.930 7.463 -45.454 1.00 56.47 106 LEU A C 1
ATOM 848 O O . LEU A 1 106 ? 13.755 8.258 -46.368 1.00 56.47 106 LEU A O 1
ATOM 852 N N . LEU A 1 107 ? 14.418 7.840 -44.266 1.00 6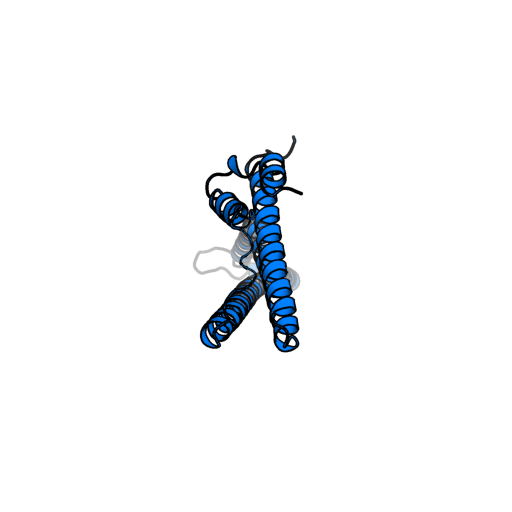4.38 107 LEU A N 1
ATOM 853 C CA . LEU A 1 107 ? 14.826 9.195 -43.874 1.00 64.38 107 LEU A CA 1
ATOM 854 C C . LEU A 1 107 ? 16.342 9.454 -44.008 1.00 64.38 107 LEU A C 1
ATOM 856 O O . LEU A 1 107 ? 16.823 10.487 -43.551 1.00 64.38 107 LEU A O 1
ATOM 860 N N . GLY A 1 108 ? 17.118 8.523 -44.578 1.00 71.31 108 GLY A N 1
ATOM 861 C CA . GLY A 1 108 ? 18.574 8.669 -44.746 1.00 71.31 108 GLY A CA 1
ATOM 862 C C . GLY A 1 108 ? 19.390 8.488 -43.457 1.00 71.31 108 GLY A C 1
ATOM 863 O O . GLY A 1 108 ? 20.607 8.663 -43.459 1.00 71.31 108 GLY A O 1
ATOM 864 N N . ILE A 1 109 ? 18.746 8.109 -42.350 1.00 74.94 109 ILE A N 1
ATOM 865 C CA . ILE A 1 109 ? 19.403 7.841 -41.066 1.00 74.94 109 ILE A CA 1
ATOM 866 C C . ILE A 1 109 ? 19.782 6.354 -41.003 1.00 74.94 109 ILE A C 1
ATOM 868 O O . ILE A 1 109 ? 18.954 5.480 -41.286 1.00 74.94 109 ILE A O 1
ATOM 872 N N . SER A 1 110 ? 21.025 6.055 -40.608 1.00 79.88 110 SER A N 1
ATOM 873 C CA . SER A 1 110 ? 21.465 4.677 -40.339 1.00 79.88 110 SER A CA 1
ATOM 874 C C . SER A 1 110 ? 20.623 4.064 -39.217 1.00 79.88 110 SER A C 1
ATOM 876 O O . SER A 1 110 ? 20.482 4.661 -38.143 1.00 79.88 110 SER A O 1
ATOM 878 N N . VAL A 1 111 ? 20.091 2.858 -39.445 1.00 79.12 111 VAL A N 1
ATOM 879 C CA . VAL A 1 111 ? 19.285 2.113 -38.459 1.00 79.12 111 VAL A CA 1
ATOM 880 C C . VAL A 1 111 ? 20.027 1.988 -37.126 1.00 79.12 111 VAL A C 1
ATOM 882 O O . VAL A 1 111 ? 19.427 2.158 -36.065 1.00 79.12 111 VAL A O 1
ATOM 885 N N . LYS A 1 112 ? 21.348 1.783 -37.170 1.00 79.44 112 LYS A N 1
ATOM 886 C CA . LYS A 1 112 ? 22.219 1.702 -35.990 1.00 79.44 112 LYS A CA 1
ATOM 887 C C . LYS A 1 112 ? 22.195 2.974 -35.144 1.00 79.44 112 LYS A C 1
ATOM 889 O O . LYS A 1 112 ? 22.107 2.890 -33.918 1.00 79.44 112 LYS A O 1
ATOM 894 N N . ASN A 1 113 ? 22.261 4.143 -35.777 1.00 81.88 113 ASN A N 1
ATOM 895 C CA . ASN A 1 113 ? 22.293 5.422 -35.066 1.00 81.88 113 ASN A CA 1
ATOM 896 C C . ASN A 1 113 ? 20.950 5.706 -34.395 1.00 81.88 113 ASN A C 1
ATOM 898 O O . ASN A 1 113 ? 20.919 6.118 -33.237 1.00 81.88 113 ASN A O 1
ATOM 902 N N . LEU A 1 114 ? 19.843 5.411 -35.083 1.00 84.06 114 LEU A N 1
ATOM 903 C CA . LEU A 1 114 ? 18.502 5.543 -34.517 1.00 84.06 114 LEU A CA 1
ATOM 904 C C . LEU A 1 114 ? 18.297 4.605 -33.316 1.00 84.06 114 LEU A C 1
ATOM 906 O O . LEU A 1 114 ? 17.793 5.032 -32.276 1.00 84.06 114 LEU A O 1
ATOM 910 N N . LEU A 1 115 ? 18.728 3.345 -33.431 1.00 82.44 115 LEU A N 1
ATOM 911 C CA . LEU A 1 115 ? 18.662 2.366 -32.342 1.00 82.44 115 LEU A CA 1
ATOM 912 C C . LEU A 1 115 ? 19.501 2.799 -31.141 1.00 82.44 115 LEU A C 1
ATOM 914 O O . LEU A 1 115 ? 19.010 2.794 -30.021 1.00 82.44 115 LEU A O 1
ATOM 918 N N . THR A 1 116 ? 20.738 3.236 -31.367 1.00 83.81 116 THR A N 1
ATOM 919 C CA . THR A 1 116 ? 21.633 3.674 -30.286 1.00 83.81 116 THR A CA 1
ATOM 920 C C . THR A 1 116 ? 21.095 4.924 -29.582 1.00 83.81 116 THR A C 1
ATOM 922 O O . THR A 1 116 ? 21.110 5.003 -28.354 1.00 83.81 116 THR A O 1
ATOM 925 N N . PHE A 1 117 ? 20.557 5.883 -30.344 1.00 86.62 117 PHE A N 1
ATOM 926 C CA . PHE A 1 117 ? 19.947 7.093 -29.794 1.00 86.62 117 PHE A CA 1
ATOM 927 C C . PHE A 1 117 ? 18.692 6.789 -28.968 1.00 86.62 117 PHE A C 1
ATOM 929 O O . PHE A 1 117 ? 18.576 7.238 -27.828 1.00 86.62 117 PHE A O 1
ATOM 936 N N . THR A 1 118 ? 17.765 5.995 -29.513 1.00 86.38 118 THR A N 1
ATOM 937 C CA . THR A 1 118 ? 16.535 5.605 -28.802 1.00 86.38 118 THR A CA 1
ATOM 938 C C . THR A 1 118 ? 16.843 4.800 -27.542 1.00 86.38 118 THR A C 1
ATOM 940 O O . THR A 1 118 ? 16.217 5.024 -26.508 1.00 86.38 118 THR A O 1
ATOM 943 N N . LEU A 1 119 ? 17.858 3.937 -27.584 1.00 86.62 119 LEU A N 1
ATOM 944 C CA . LEU A 1 119 ? 18.341 3.192 -26.426 1.00 86.62 119 LEU A CA 1
ATOM 945 C C . LEU A 1 119 ? 18.860 4.114 -25.317 1.00 86.62 119 LEU A C 1
ATOM 947 O O . LEU A 1 119 ? 18.469 3.971 -24.158 1.00 86.62 119 LEU A O 1
ATOM 951 N N . GLY A 1 120 ? 19.711 5.079 -25.680 1.00 86.94 120 GLY A N 1
ATOM 952 C CA . GLY A 1 120 ? 20.251 6.067 -24.747 1.00 86.94 120 GLY A CA 1
ATOM 953 C C . GLY A 1 120 ? 19.153 6.928 -24.124 1.00 86.94 120 GLY A C 1
ATOM 954 O O . GLY A 1 120 ? 19.119 7.104 -22.907 1.00 86.94 120 GLY A O 1
ATOM 955 N N . LEU A 1 121 ? 18.195 7.388 -24.935 1.00 88.56 121 LEU A N 1
ATOM 956 C CA . LEU A 1 121 ? 17.042 8.150 -24.458 1.00 88.56 121 LEU A CA 1
ATOM 957 C C . LEU A 1 121 ? 16.188 7.338 -23.472 1.00 88.56 121 LEU A C 1
ATOM 959 O O . LEU A 1 121 ? 15.821 7.850 -22.415 1.00 88.56 121 LEU A O 1
ATOM 963 N N . MET A 1 122 ? 15.910 6.066 -23.774 1.00 85.31 122 MET A N 1
ATOM 964 C CA . MET A 1 122 ? 15.150 5.186 -22.879 1.00 85.31 122 MET A CA 1
ATOM 965 C C . MET A 1 122 ? 15.881 4.925 -21.558 1.00 85.31 122 MET A C 1
ATOM 967 O O . MET A 1 122 ? 15.234 4.889 -20.512 1.00 85.31 122 MET A O 1
ATOM 971 N N . ALA A 1 123 ? 17.210 4.791 -21.574 1.00 86.81 123 ALA A N 1
ATOM 972 C CA . ALA A 1 123 ? 18.008 4.641 -20.357 1.00 86.81 123 ALA A CA 1
ATOM 973 C C . ALA A 1 123 ? 17.941 5.895 -19.466 1.00 86.81 123 ALA A C 1
ATOM 975 O O . ALA A 1 123 ? 17.740 5.781 -18.256 1.00 86.81 123 ALA A O 1
ATOM 976 N N . ILE A 1 124 ? 18.029 7.091 -20.061 1.00 88.44 124 ILE A N 1
ATOM 977 C CA . ILE A 1 124 ? 17.894 8.367 -19.339 1.00 88.44 124 ILE A CA 1
ATOM 978 C C . ILE A 1 124 ? 16.487 8.510 -18.751 1.00 88.44 124 ILE A C 1
ATOM 980 O O . ILE A 1 124 ? 16.339 8.818 -17.567 1.00 88.44 124 ILE A O 1
ATOM 984 N N . LEU A 1 125 ? 15.448 8.248 -19.551 1.00 85.94 125 LEU A N 1
ATOM 985 C CA . LEU A 1 125 ? 14.059 8.294 -19.090 1.00 85.94 125 LEU A CA 1
ATOM 986 C C . LEU A 1 125 ? 13.807 7.295 -17.958 1.00 85.94 125 LEU A C 1
ATOM 988 O O . LEU A 1 125 ? 13.106 7.633 -17.006 1.00 85.94 125 LEU A O 1
ATOM 992 N N . LEU A 1 126 ? 14.400 6.098 -18.016 1.00 85.50 126 LEU A N 1
ATOM 993 C CA . LEU A 1 126 ? 14.310 5.122 -16.933 1.00 85.50 126 LEU A CA 1
ATOM 994 C C . LEU A 1 126 ? 14.977 5.640 -15.656 1.00 85.50 126 LEU A C 1
ATOM 996 O O . LEU A 1 126 ? 14.382 5.519 -14.589 1.00 85.50 126 LEU A O 1
ATOM 1000 N N . GLY A 1 127 ? 16.163 6.244 -15.756 1.00 83.81 127 GLY A N 1
ATOM 1001 C CA . GLY A 1 127 ? 16.853 6.840 -14.609 1.00 83.81 127 GLY A CA 1
ATOM 1002 C C . GLY A 1 127 ? 16.051 7.977 -13.968 1.00 83.81 127 GLY A C 1
ATOM 1003 O O . GLY A 1 127 ? 15.855 7.997 -12.753 1.00 83.81 127 GLY A O 1
ATOM 1004 N N . ALA A 1 128 ? 15.499 8.880 -14.784 1.00 83.38 128 ALA A N 1
ATOM 1005 C CA . ALA A 1 128 ? 14.624 9.954 -14.313 1.00 83.38 128 ALA A CA 1
ATOM 1006 C C . ALA A 1 128 ? 13.331 9.408 -13.679 1.00 83.38 128 ALA A C 1
ATOM 1008 O O . ALA A 1 128 ? 12.887 9.879 -12.629 1.00 83.38 128 ALA A O 1
ATOM 1009 N N . TRP A 1 129 ? 12.738 8.379 -14.287 1.00 82.38 129 TRP A N 1
ATOM 1010 C CA . TRP A 1 129 ? 11.559 7.702 -13.759 1.00 82.38 129 TRP A CA 1
ATOM 1011 C C . TRP A 1 129 ? 11.847 6.980 -12.443 1.00 82.38 129 TRP A C 1
ATOM 1013 O O . TRP A 1 129 ? 11.028 7.039 -11.531 1.00 82.38 129 TRP A O 1
ATOM 1023 N N . GLU A 1 130 ? 12.998 6.323 -12.313 1.00 78.75 130 GLU A N 1
ATOM 1024 C CA . GLU A 1 130 ? 13.434 5.668 -11.083 1.00 78.75 130 GLU A CA 1
ATOM 1025 C C . GLU A 1 130 ? 13.628 6.685 -9.963 1.00 78.75 130 GLU A C 1
ATOM 1027 O O . GLU A 1 130 ? 13.103 6.484 -8.870 1.00 78.75 130 GLU A O 1
ATOM 1032 N N . LEU A 1 131 ? 14.263 7.822 -10.248 1.00 75.94 131 LEU A N 1
ATOM 1033 C CA . LEU A 1 131 ? 14.393 8.916 -9.289 1.00 75.94 131 LEU A CA 1
ATOM 1034 C C . LEU A 1 131 ? 13.018 9.444 -8.844 1.00 75.94 131 LEU A C 1
ATOM 1036 O O . LEU A 1 131 ? 12.792 9.685 -7.658 1.00 75.94 131 LEU A O 1
ATOM 1040 N N . HIS A 1 132 ? 12.065 9.553 -9.775 1.00 71.25 132 HIS A N 1
ATOM 1041 C CA . HIS A 1 132 ? 10.704 9.984 -9.462 1.00 71.25 132 HIS A CA 1
ATOM 1042 C C . HIS A 1 132 ? 9.882 8.919 -8.705 1.00 71.25 132 HIS A C 1
ATOM 1044 O O . HIS A 1 132 ? 9.101 9.257 -7.816 1.00 71.25 132 HIS A O 1
ATOM 1050 N N . GLN A 1 133 ? 10.004 7.632 -9.042 1.00 66.12 133 GLN A N 1
ATOM 1051 C CA . GLN A 1 133 ? 9.245 6.536 -8.418 1.00 66.12 133 GLN A CA 1
ATOM 1052 C C . GLN A 1 133 ? 9.832 6.080 -7.087 1.00 66.12 133 GLN A C 1
ATOM 1054 O O . GLN A 1 133 ? 9.081 5.631 -6.221 1.00 66.12 133 GLN A O 1
ATOM 1059 N N . ASN A 1 134 ? 11.140 6.240 -6.879 1.00 61.25 134 ASN A N 1
ATOM 1060 C CA . ASN A 1 134 ? 11.782 5.977 -5.596 1.00 61.25 134 ASN A CA 1
ATOM 1061 C C . ASN A 1 134 ? 11.388 7.014 -4.527 1.00 61.25 134 ASN A C 1
ATOM 1063 O O . ASN A 1 134 ? 11.915 6.988 -3.414 1.00 61.25 134 ASN A O 1
ATOM 1067 N N . LYS A 1 135 ? 10.409 7.888 -4.827 1.00 66.75 135 LYS A N 1
ATOM 1068 C CA . LYS A 1 135 ? 9.619 8.610 -3.831 1.00 66.75 135 LYS A CA 1
ATOM 1069 C C . LYS A 1 135 ? 9.146 7.617 -2.776 1.00 66.75 135 LYS A C 1
ATOM 1071 O O . LYS A 1 135 ? 8.180 6.869 -2.954 1.00 66.75 135 LYS A O 1
ATOM 1076 N N . MET A 1 136 ? 9.844 7.657 -1.645 1.00 63.16 136 MET A N 1
ATOM 1077 C CA . MET A 1 136 ? 9.574 6.850 -0.462 1.00 63.16 136 MET A CA 1
ATOM 1078 C C . MET A 1 136 ? 8.107 6.882 -0.041 1.00 63.16 136 MET A C 1
ATOM 1080 O O . MET A 1 136 ? 7.639 5.888 0.497 1.00 63.16 136 MET A O 1
ATOM 1084 N N . ALA A 1 137 ? 7.366 7.940 -0.379 1.00 69.38 137 ALA A N 1
ATOM 1085 C CA . ALA A 1 137 ? 5.929 8.054 -0.165 1.00 69.38 137 ALA A CA 1
ATOM 1086 C C . ALA A 1 137 ? 5.138 6.791 -0.559 1.00 69.38 137 ALA A C 1
ATOM 1088 O O . ALA A 1 137 ? 4.251 6.383 0.181 1.00 69.38 137 ALA A O 1
ATOM 1089 N N . THR A 1 138 ? 5.460 6.116 -1.674 1.00 72.31 138 THR A N 1
ATOM 1090 C CA . THR A 1 138 ? 4.722 4.896 -2.074 1.00 72.31 138 THR A CA 1
ATOM 1091 C C . THR A 1 138 ? 5.065 3.695 -1.190 1.00 72.31 138 THR A C 1
ATOM 1093 O O . THR A 1 138 ? 4.188 2.896 -0.855 1.00 72.31 138 THR A O 1
ATOM 1096 N N . ARG A 1 139 ? 6.340 3.555 -0.806 1.00 76.50 139 ARG A N 1
ATOM 1097 C CA . ARG A 1 139 ? 6.804 2.484 0.090 1.00 76.50 139 ARG A CA 1
ATOM 1098 C C . ARG A 1 139 ? 6.268 2.686 1.504 1.00 76.50 139 ARG A C 1
ATOM 1100 O O . ARG A 1 139 ? 5.796 1.734 2.114 1.00 76.50 139 ARG A O 1
ATOM 1107 N N . GLU A 1 140 ? 6.285 3.924 1.970 1.00 79.69 140 GLU A N 1
ATOM 1108 C CA . GLU A 1 140 ? 5.796 4.350 3.276 1.00 79.69 140 GLU A CA 1
ATOM 1109 C C . GLU A 1 140 ? 4.275 4.180 3.386 1.00 79.69 140 GLU A C 1
ATOM 1111 O O . GLU A 1 140 ? 3.794 3.583 4.344 1.00 79.69 140 GLU A O 1
ATOM 1116 N N . LEU A 1 141 ? 3.515 4.558 2.352 1.00 82.75 141 LEU A N 1
ATOM 1117 C CA . LEU A 1 141 ? 2.069 4.320 2.287 1.00 82.75 141 LEU A CA 1
ATOM 1118 C C . LEU A 1 141 ? 1.732 2.815 2.279 1.00 82.75 141 LEU A C 1
ATOM 1120 O O . LEU A 1 141 ? 0.793 2.369 2.939 1.00 82.75 141 LEU A O 1
ATOM 1124 N N . LEU A 1 142 ? 2.502 2.006 1.540 1.00 86.06 142 LEU A N 1
ATOM 1125 C CA . LEU A 1 142 ? 2.324 0.551 1.532 1.00 86.06 142 LEU A CA 1
ATOM 1126 C C . LEU A 1 142 ? 2.636 -0.062 2.903 1.00 86.06 142 LEU A C 1
ATOM 1128 O O . LEU A 1 142 ? 1.919 -0.964 3.340 1.00 86.06 142 LEU A O 1
ATOM 1132 N N . TRP A 1 143 ? 3.690 0.414 3.566 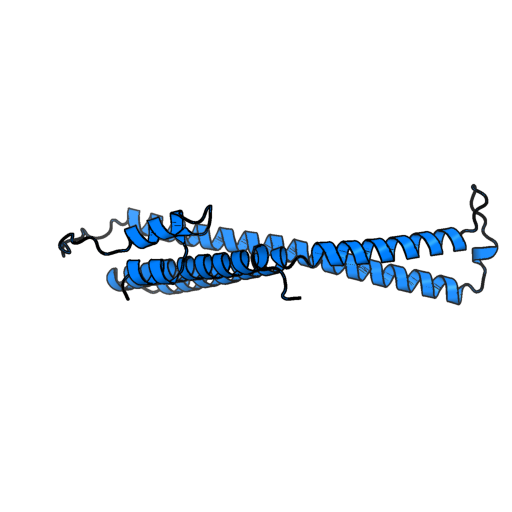1.00 86.94 143 TRP A N 1
ATOM 1133 C CA . TRP A 1 143 ? 4.052 0.005 4.919 1.00 86.94 143 TRP A CA 1
ATOM 1134 C C . TRP A 1 143 ? 2.939 0.354 5.916 1.00 86.94 143 TRP A C 1
ATOM 1136 O O . TRP A 1 143 ? 2.448 -0.545 6.600 1.00 86.94 143 TRP A O 1
ATOM 1146 N N . GLN A 1 144 ? 2.435 1.591 5.889 1.00 88.31 144 GLN A N 1
ATOM 1147 C CA . GLN A 1 144 ? 1.346 2.059 6.750 1.00 88.31 144 GLN A CA 1
ATOM 1148 C C . GLN A 1 144 ? 0.086 1.195 6.590 1.00 88.31 144 GLN A C 1
ATOM 1150 O O . GLN A 1 144 ? -0.477 0.703 7.568 1.00 88.31 144 GLN A O 1
ATOM 1155 N N . TYR A 1 145 ? -0.348 0.930 5.351 1.00 87.56 145 TYR A N 1
ATOM 1156 C CA . TYR A 1 145 ? -1.523 0.085 5.117 1.00 87.56 145 TYR A CA 1
ATOM 1157 C C . TYR A 1 145 ? -1.312 -1.375 5.520 1.00 87.56 145 TYR A C 1
ATOM 1159 O O . TYR A 1 145 ? -2.267 -2.036 5.935 1.00 87.56 145 TYR A O 1
ATOM 1167 N N . ARG A 1 146 ? -0.087 -1.903 5.414 1.00 87.56 146 ARG A N 1
ATOM 1168 C CA . ARG A 1 146 ? 0.229 -3.255 5.896 1.00 87.56 146 ARG A CA 1
ATOM 1169 C C . ARG A 1 146 ? 0.162 -3.336 7.413 1.00 87.56 146 ARG A C 1
ATOM 1171 O O . ARG A 1 146 ? -0.391 -4.317 7.908 1.00 87.56 146 ARG A O 1
ATOM 1178 N N . ASN A 1 147 ? 0.679 -2.329 8.113 1.00 88.06 147 ASN A N 1
ATOM 1179 C CA . ASN A 1 147 ? 0.672 -2.319 9.568 1.00 88.06 147 ASN A CA 1
ATOM 1180 C C . ASN A 1 147 ? -0.756 -2.180 10.114 1.00 88.06 147 ASN A C 1
ATOM 1182 O O . ASN A 1 147 ? -1.204 -3.018 10.894 1.00 88.06 147 ASN A O 1
ATOM 1186 N N . GLN A 1 148 ? -1.535 -1.244 9.561 1.00 88.38 148 GLN A N 1
ATOM 1187 C CA . GLN A 1 148 ? -2.960 -1.092 9.875 1.00 88.38 148 GLN A CA 1
ATOM 1188 C C . GLN A 1 148 ? -3.745 -2.384 9.617 1.00 88.38 148 GLN A C 1
ATOM 1190 O O . GLN A 1 148 ? -4.459 -2.878 10.489 1.00 88.38 148 GLN A O 1
ATOM 1195 N N . ARG A 1 149 ? -3.552 -3.026 8.457 1.00 90.12 149 ARG A N 1
ATOM 1196 C CA . ARG A 1 149 ? -4.165 -4.335 8.182 1.00 90.12 149 ARG A CA 1
ATOM 1197 C C . ARG A 1 149 ? -3.810 -5.378 9.251 1.00 90.12 149 ARG A C 1
ATOM 1199 O O . ARG A 1 149 ? -4.675 -6.173 9.609 1.00 90.12 149 ARG A O 1
ATOM 1206 N N . GLY A 1 150 ? -2.568 -5.388 9.736 1.00 86.06 150 GLY A N 1
ATOM 1207 C CA . GLY A 1 150 ? -2.099 -6.292 10.789 1.00 86.06 150 GLY A CA 1
ATOM 1208 C C . GLY A 1 150 ? -2.856 -6.115 12.106 1.00 86.06 150 GLY A C 1
ATOM 1209 O O . GLY A 1 150 ? -3.352 -7.103 12.654 1.00 86.06 150 GLY A O 1
ATOM 1210 N N . HIS A 1 151 ? -3.023 -4.870 12.558 1.00 87.75 151 HIS A N 1
ATOM 1211 C CA . HIS A 1 151 ? -3.777 -4.532 13.773 1.00 87.75 151 HIS A CA 1
ATOM 1212 C C . HIS A 1 151 ? -5.234 -4.994 13.684 1.00 87.75 151 HIS A C 1
ATOM 1214 O O . HIS A 1 151 ? -5.716 -5.731 14.547 1.00 87.75 151 HIS A O 1
ATOM 1220 N N . PHE A 1 152 ? -5.913 -4.679 12.576 1.00 87.12 152 PHE A N 1
ATOM 1221 C CA . PHE A 1 152 ? -7.299 -5.102 12.350 1.00 87.12 152 PHE A CA 1
ATOM 1222 C C . PHE A 1 152 ? -7.449 -6.627 12.206 1.00 87.12 152 PHE A C 1
ATOM 1224 O O . PHE A 1 152 ? -8.442 -7.195 12.665 1.00 87.12 152 PHE A O 1
ATOM 1231 N N . ALA A 1 153 ? -6.476 -7.318 11.603 1.00 86.19 153 ALA A N 1
ATOM 1232 C CA . ALA A 1 153 ? -6.490 -8.778 11.497 1.00 86.19 153 ALA A CA 1
ATOM 1233 C C . ALA A 1 153 ? -6.349 -9.448 12.873 1.00 86.19 153 ALA A C 1
ATOM 1235 O O . ALA A 1 153 ? -7.083 -10.391 13.181 1.00 86.19 153 ALA A O 1
ATOM 1236 N N . ARG A 1 154 ? -5.440 -8.937 13.715 1.00 87.81 154 ARG A N 1
ATOM 1237 C CA . ARG A 1 154 ? -5.234 -9.427 15.083 1.00 87.81 154 ARG A CA 1
ATOM 1238 C C . ARG A 1 154 ? -6.473 -9.198 15.943 1.00 87.81 154 ARG A C 1
ATOM 1240 O O . ARG A 1 154 ? -6.947 -10.143 16.571 1.00 87.81 154 ARG A O 1
ATOM 1247 N N . ALA A 1 155 ? -7.036 -7.992 15.917 1.00 86.81 155 ALA A N 1
ATOM 1248 C CA . ALA A 1 155 ? -8.251 -7.680 16.663 1.00 86.81 155 ALA A CA 1
ATOM 1249 C C . ALA A 1 155 ? -9.428 -8.556 16.222 1.00 86.81 155 ALA A C 1
ATOM 1251 O O . ALA A 1 155 ? -10.119 -9.117 17.066 1.00 86.81 155 ALA A O 1
ATOM 1252 N N . LYS A 1 156 ? -9.604 -8.786 14.913 1.00 86.31 156 LYS A N 1
ATOM 1253 C CA . LYS A 1 156 ? -10.618 -9.720 14.403 1.00 86.31 156 LYS A CA 1
ATOM 1254 C C . LYS A 1 156 ? -10.431 -11.137 14.959 1.00 86.31 156 LYS A C 1
ATOM 1256 O O . LYS A 1 156 ? -11.402 -11.765 15.378 1.00 86.31 156 LYS A O 1
ATOM 1261 N N . ALA A 1 157 ? -9.197 -11.645 14.971 1.00 86.56 157 ALA A N 1
ATOM 1262 C CA . ALA A 1 157 ? -8.901 -12.973 15.506 1.00 86.56 157 ALA A CA 1
ATOM 1263 C C . ALA A 1 157 ? -9.203 -13.067 17.011 1.00 86.56 157 ALA A C 1
ATOM 1265 O O . ALA A 1 157 ? -9.786 -14.055 17.455 1.00 86.56 157 ALA A O 1
ATOM 1266 N N . LEU A 1 158 ? -8.864 -12.033 17.785 1.00 86.38 158 LEU A N 1
ATOM 1267 C CA . LEU A 1 158 ? -9.162 -11.967 19.217 1.00 86.38 158 LEU A CA 1
ATOM 1268 C C . LEU A 1 158 ? -10.670 -11.877 19.480 1.00 86.38 158 LEU A C 1
ATOM 1270 O O . LEU A 1 158 ? -11.193 -12.665 20.260 1.00 86.38 158 LEU A O 1
ATOM 1274 N N . LEU A 1 159 ? -11.384 -10.995 18.778 1.00 85.75 159 LEU A N 1
ATOM 1275 C CA . LEU A 1 159 ? -12.831 -10.816 18.936 1.00 85.75 159 LEU A CA 1
ATOM 1276 C C . LEU A 1 159 ? -13.618 -12.083 18.592 1.00 85.75 159 LEU A C 1
ATOM 1278 O O . LEU A 1 159 ? -14.563 -12.410 19.296 1.00 85.75 159 LEU A O 1
ATOM 1282 N N . SER A 1 160 ? -13.177 -12.859 17.595 1.00 84.12 160 SER A N 1
ATOM 1283 C CA . SER A 1 160 ? -13.821 -14.138 17.251 1.00 84.12 160 SER A CA 1
ATOM 1284 C C . SER A 1 160 ? -13.754 -15.202 18.356 1.00 84.12 160 SER A C 1
ATOM 1286 O O . SER A 1 160 ? -14.505 -16.172 18.320 1.00 84.12 160 SER A O 1
ATOM 1288 N N . ARG A 1 161 ? -12.844 -15.043 19.327 1.00 84.38 161 ARG A N 1
ATOM 1289 C CA . ARG A 1 161 ? -12.613 -15.996 20.425 1.00 84.38 161 ARG A CA 1
ATOM 1290 C C . ARG A 1 161 ? -13.150 -15.505 21.766 1.00 84.38 161 ARG A C 1
ATOM 1292 O O . ARG A 1 161 ? -13.177 -16.271 22.725 1.00 84.38 161 ARG A O 1
ATOM 1299 N N . VAL A 1 162 ? -13.527 -14.233 21.864 1.00 84.75 162 VAL A N 1
ATOM 1300 C CA . VAL A 1 162 ? -13.904 -13.598 23.125 1.00 84.75 162 VAL A CA 1
ATOM 1301 C C . VAL A 1 162 ? -15.420 -13.567 23.259 1.00 84.75 162 VAL A C 1
ATOM 1303 O O . VAL A 1 162 ? -16.114 -12.915 22.489 1.00 84.75 162 VAL A O 1
ATOM 1306 N N . THR A 1 163 ? -15.932 -14.231 24.291 1.00 74.81 163 THR A N 1
ATOM 1307 C CA . THR A 1 163 ? -17.362 -14.233 24.646 1.00 74.81 163 THR A CA 1
ATOM 1308 C C . THR A 1 163 ? -17.702 -13.225 25.748 1.00 74.81 163 THR A C 1
ATOM 1310 O O . THR A 1 163 ? -18.853 -12.816 25.884 1.00 74.81 163 THR A O 1
ATOM 1313 N N . SER A 1 164 ? -16.703 -12.789 26.526 1.00 82.75 164 SER A N 1
ATOM 1314 C CA . SER A 1 164 ? -16.868 -11.809 27.605 1.00 82.75 164 SER A CA 1
ATOM 1315 C C . SER A 1 164 ? -16.874 -10.373 27.079 1.00 82.75 164 SER A C 1
ATOM 1317 O O . SER A 1 164 ? -15.919 -9.935 26.437 1.00 82.75 164 SER A O 1
ATOM 1319 N N . VAL A 1 165 ? -17.910 -9.610 27.438 1.00 77.81 165 VAL A N 1
ATOM 1320 C CA . VAL A 1 165 ? -18.065 -8.186 27.086 1.00 77.81 165 VAL A CA 1
ATOM 1321 C C . VAL A 1 165 ? -16.886 -7.343 27.583 1.00 77.81 165 VAL A C 1
ATOM 1323 O O . VAL A 1 165 ? -16.377 -6.496 26.853 1.00 77.81 165 VAL A O 1
ATOM 1326 N N . ARG A 1 166 ? -16.386 -7.611 28.796 1.00 76.38 166 ARG A N 1
ATOM 1327 C CA . ARG A 1 166 ? -15.240 -6.880 29.359 1.00 76.38 166 ARG A CA 1
ATOM 1328 C C . ARG A 1 166 ? -13.989 -7.061 28.503 1.00 76.38 166 ARG A C 1
ATOM 1330 O O . ARG A 1 166 ? -13.367 -6.083 28.102 1.00 76.38 166 ARG A O 1
ATOM 1337 N N . ARG A 1 167 ? -13.661 -8.312 28.171 1.00 78.62 167 ARG A N 1
ATOM 1338 C CA . ARG A 1 167 ? -12.479 -8.628 27.363 1.00 78.62 167 ARG A CA 1
ATOM 1339 C C . ARG A 1 167 ? -12.617 -8.119 25.927 1.00 78.6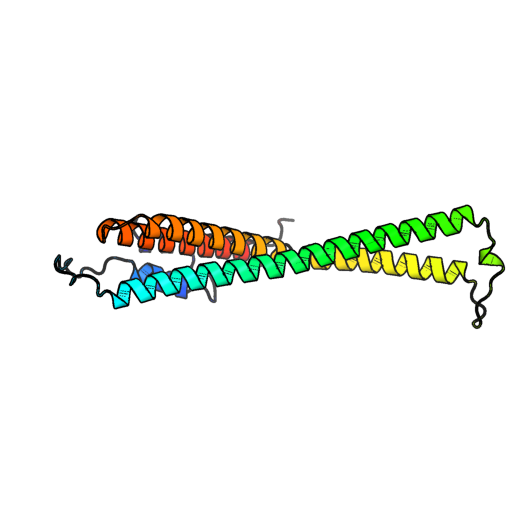2 167 ARG A C 1
ATOM 1341 O O . ARG A 1 167 ? -11.628 -7.728 25.319 1.00 78.62 167 ARG A O 1
ATOM 1348 N N . ARG A 1 168 ? -13.840 -8.086 25.394 1.00 80.12 168 ARG A N 1
ATOM 1349 C CA . ARG A 1 168 ? -14.154 -7.512 24.079 1.00 80.12 168 ARG A CA 1
ATOM 1350 C C . ARG A 1 168 ? -13.820 -6.021 24.044 1.00 80.12 168 ARG A C 1
ATOM 1352 O O . ARG A 1 168 ? -13.107 -5.579 23.150 1.00 80.12 168 ARG A O 1
ATOM 1359 N N . ASN A 1 169 ? -14.261 -5.281 25.059 1.00 79.81 169 ASN A N 1
ATOM 1360 C CA . ASN A 1 169 ? -14.005 -3.846 25.183 1.00 79.81 169 ASN A CA 1
ATOM 1361 C C . ASN A 1 169 ? -12.520 -3.529 25.371 1.00 79.81 169 ASN A C 1
ATOM 1363 O O . ASN A 1 169 ? -12.035 -2.562 24.791 1.00 79.81 169 ASN A O 1
ATOM 1367 N N . GLU A 1 170 ? -11.783 -4.370 26.099 1.00 81.00 170 GLU A N 1
ATOM 1368 C CA . GLU A 1 170 ? -10.320 -4.269 26.183 1.00 81.00 170 GLU A CA 1
ATOM 1369 C C . GLU A 1 170 ? -9.662 -4.409 24.800 1.00 81.00 170 GLU A C 1
ATOM 1371 O O . GLU A 1 170 ? -8.844 -3.573 24.430 1.00 81.00 170 GLU A O 1
ATOM 1376 N N . VAL A 1 171 ? -10.067 -5.405 24.002 1.00 83.38 171 VAL A N 1
ATOM 1377 C CA . VAL A 1 171 ? -9.530 -5.620 22.643 1.00 83.38 171 VAL A CA 1
ATOM 1378 C C . VAL A 1 171 ? -9.871 -4.457 21.704 1.00 83.38 171 VAL A C 1
ATOM 1380 O O . VAL A 1 171 ? -9.045 -4.070 20.879 1.00 83.38 171 VAL A O 1
ATOM 1383 N N . LEU A 1 172 ? -11.070 -3.882 21.817 1.00 82.62 172 LEU A N 1
ATOM 1384 C CA . LEU A 1 172 ? -11.467 -2.708 21.032 1.00 82.62 172 LEU A CA 1
ATOM 1385 C C . LEU A 1 172 ? -10.666 -1.460 21.421 1.00 82.62 172 LEU A C 1
ATOM 1387 O O . LEU A 1 172 ? -10.229 -0.717 20.542 1.00 82.62 172 LEU A O 1
ATOM 1391 N N . ALA A 1 173 ? -10.447 -1.245 22.720 1.00 80.50 173 ALA A N 1
ATOM 1392 C CA . ALA A 1 173 ? -9.636 -0.139 23.218 1.00 80.50 173 ALA A CA 1
ATOM 1393 C C . ALA A 1 173 ? -8.168 -0.273 22.782 1.00 80.50 173 ALA A C 1
ATOM 1395 O O . ALA A 1 173 ? -7.564 0.709 22.352 1.00 80.50 173 ALA A O 1
ATOM 1396 N N . GLU A 1 174 ? -7.614 -1.487 22.835 1.00 82.94 174 GLU A N 1
ATOM 1397 C CA . GLU A 1 174 ? -6.260 -1.791 22.364 1.00 82.94 174 GLU A CA 1
ATOM 1398 C C . GLU A 1 174 ? -6.126 -1.550 20.854 1.00 82.94 174 GLU A C 1
ATOM 1400 O O . GLU A 1 174 ? -5.233 -0.819 20.434 1.00 82.94 174 GLU A O 1
ATOM 1405 N N . LEU A 1 175 ? -7.075 -2.036 20.041 1.00 85.88 175 LEU A N 1
ATOM 1406 C CA . LEU A 1 175 ? -7.110 -1.763 18.598 1.00 85.88 175 LEU A CA 1
ATOM 1407 C C . LEU A 1 175 ? -7.152 -0.258 18.297 1.00 85.88 175 LEU A C 1
ATOM 1409 O O . LEU A 1 175 ? -6.433 0.218 17.417 1.00 85.88 175 LEU A O 1
ATOM 1413 N N . GLY A 1 176 ? -8.003 0.489 19.006 1.00 81.19 176 GLY A N 1
ATOM 1414 C CA . GLY A 1 176 ? -8.112 1.938 18.846 1.00 81.19 176 GLY A CA 1
ATOM 1415 C C . GLY A 1 176 ? -6.799 2.643 19.180 1.00 81.19 176 GLY A C 1
ATOM 1416 O O . GLY A 1 176 ? -6.325 3.466 18.397 1.00 81.19 176 GLY A O 1
ATOM 1417 N N . LYS A 1 177 ? -6.176 2.268 20.303 1.00 81.12 177 LYS A N 1
ATOM 1418 C CA . LYS A 1 177 ? -4.886 2.806 20.742 1.00 81.12 177 LYS A CA 1
ATOM 1419 C C . LYS A 1 177 ? -3.776 2.516 19.733 1.00 81.12 177 LYS A C 1
ATOM 1421 O O . LYS A 1 177 ? -3.070 3.445 19.347 1.00 81.12 177 LYS A O 1
ATOM 1426 N N . ASP A 1 178 ? -3.648 1.275 19.276 1.00 84.06 178 ASP A N 1
ATOM 1427 C CA . ASP A 1 178 ? -2.610 0.868 18.324 1.00 84.06 178 ASP A CA 1
ATOM 1428 C C . ASP A 1 178 ? -2.784 1.572 16.973 1.00 84.06 178 ASP A C 1
ATOM 1430 O O . ASP A 1 178 ? -1.828 2.111 16.413 1.00 84.06 178 ASP A O 1
ATOM 1434 N N . SER A 1 179 ? -4.021 1.649 16.471 1.00 82.69 179 SER A N 1
ATOM 1435 C CA . SER A 1 179 ? -4.340 2.340 15.217 1.00 82.69 179 SER A CA 1
ATOM 1436 C C . SER A 1 179 ? -4.048 3.844 15.287 1.00 82.69 179 SER A C 1
ATOM 1438 O O . SER A 1 179 ? -3.562 4.422 14.306 1.00 82.69 179 SER A O 1
ATOM 1440 N N . LEU A 1 180 ? -4.360 4.488 16.417 1.00 81.06 180 LEU A N 1
ATOM 1441 C CA . LEU A 1 180 ? -4.098 5.912 16.641 1.00 81.06 180 LEU A CA 1
ATOM 1442 C C . LEU A 1 180 ? -2.605 6.189 16.785 1.00 81.06 180 LEU A C 1
ATOM 1444 O O . LEU A 1 180 ? -2.098 7.092 16.125 1.00 81.06 180 LEU A O 1
ATOM 1448 N N . MET A 1 181 ? -1.903 5.389 17.590 1.00 82.31 181 MET A N 1
ATOM 1449 C CA . MET A 1 181 ? -0.461 5.519 17.795 1.00 82.31 181 MET A CA 1
ATOM 1450 C C . MET A 1 181 ? 0.296 5.393 16.474 1.00 82.31 181 MET A C 1
ATOM 1452 O O . MET A 1 181 ? 1.163 6.207 16.172 1.00 82.31 181 MET A O 1
ATOM 1456 N N . GLU A 1 182 ? -0.081 4.422 15.646 1.00 83.06 182 GLU A N 1
ATOM 1457 C CA . GLU A 1 182 ? 0.509 4.225 14.325 1.00 83.06 182 GLU A CA 1
ATOM 1458 C C . GLU A 1 182 ? 0.275 5.423 13.393 1.00 83.06 182 GLU A C 1
ATOM 1460 O O . GLU A 1 182 ? 1.183 5.874 12.694 1.00 83.06 182 GLU A O 1
ATOM 1465 N N . SER A 1 183 ? -0.947 5.963 13.389 1.00 80.38 183 SER A N 1
ATOM 1466 C CA . SER A 1 183 ? -1.290 7.141 12.582 1.00 80.38 183 SER A CA 1
ATOM 1467 C C . SER A 1 183 ? -0.516 8.378 13.043 1.00 80.38 183 SER A C 1
ATOM 1469 O O . SER A 1 183 ? -0.066 9.178 12.223 1.00 80.38 183 SER A O 1
ATOM 1471 N N . TYR A 1 184 ? -0.324 8.508 14.352 1.00 79.19 184 TYR A N 1
ATOM 1472 C CA . TYR A 1 184 ? 0.435 9.580 14.977 1.00 79.19 184 TYR A CA 1
ATOM 1473 C C . TYR A 1 184 ? 1.940 9.494 14.670 1.00 79.19 184 TYR A C 1
ATOM 1475 O O . TYR A 1 184 ? 2.513 10.470 14.186 1.00 79.19 184 TYR A O 1
ATOM 1483 N N . LEU A 1 185 ? 2.566 8.324 14.847 1.00 81.75 185 LEU A N 1
ATOM 1484 C CA . LEU A 1 185 ? 3.980 8.097 14.511 1.00 81.75 185 LEU A CA 1
ATOM 1485 C C . LEU A 1 185 ? 4.271 8.425 13.046 1.00 81.75 185 LEU A C 1
ATOM 1487 O O . LEU A 1 185 ? 5.239 9.120 12.737 1.00 81.75 185 LEU A O 1
ATOM 1491 N N . TRP A 1 186 ? 3.399 7.965 12.147 1.00 81.19 186 TRP A N 1
ATOM 1492 C CA . TRP A 1 186 ? 3.514 8.259 10.723 1.00 81.19 186 TRP A CA 1
ATOM 1493 C C . TRP A 1 186 ? 3.433 9.761 10.431 1.00 81.19 186 TRP A C 1
ATOM 1495 O O . TRP A 1 186 ? 4.204 10.283 9.629 1.00 81.19 186 TRP A O 1
ATOM 1505 N N . THR A 1 187 ? 2.522 10.463 11.105 1.00 77.06 187 THR A N 1
ATOM 1506 C CA . THR A 1 187 ? 2.317 11.906 10.933 1.00 77.06 187 THR A CA 1
ATOM 1507 C C . THR A 1 187 ? 3.559 12.698 11.320 1.00 77.06 187 THR A C 1
ATOM 1509 O O . THR A 1 187 ? 4.014 13.535 10.543 1.00 77.06 187 THR A O 1
ATOM 1512 N N . ILE A 1 188 ? 4.143 12.402 12.483 1.00 75.94 188 ILE A N 1
ATOM 1513 C CA . ILE A 1 188 ? 5.370 13.066 12.939 1.00 75.94 188 ILE A CA 1
ATOM 1514 C C . ILE A 1 188 ? 6.526 12.778 11.996 1.00 75.94 188 ILE A C 1
ATOM 1516 O O . ILE A 1 188 ? 7.225 13.699 11.578 1.00 75.94 188 ILE A O 1
ATOM 1520 N N . HIS A 1 189 ? 6.723 11.506 11.642 1.00 76.50 189 HIS A N 1
ATOM 1521 C CA . HIS A 1 189 ? 7.815 11.108 10.763 1.00 76.50 189 HIS A CA 1
ATOM 1522 C C . HIS A 1 189 ? 7.731 11.822 9.409 1.00 76.50 189 HIS A C 1
ATOM 1524 O O . HIS A 1 189 ? 8.728 12.333 8.895 1.00 76.50 189 HIS A O 1
ATOM 1530 N N . ARG A 1 190 ? 6.516 11.923 8.860 1.00 76.19 190 ARG A N 1
ATOM 1531 C CA . ARG A 1 190 ? 6.256 12.664 7.631 1.00 76.19 190 ARG A CA 1
ATOM 1532 C C . ARG A 1 190 ? 6.513 14.161 7.789 1.00 76.19 190 ARG A C 1
ATOM 1534 O O . ARG A 1 190 ? 7.133 14.751 6.909 1.00 76.19 190 ARG A O 1
ATOM 1541 N N . TYR A 1 191 ? 6.067 14.758 8.891 1.00 71.56 191 TYR A N 1
ATOM 1542 C CA . TYR A 1 191 ? 6.256 16.181 9.141 1.00 71.56 191 TYR A CA 1
ATOM 1543 C C . TYR A 1 191 ? 7.738 16.561 9.234 1.00 71.56 191 TYR A C 1
ATOM 1545 O O . TYR A 1 191 ? 8.156 17.468 8.515 1.00 71.56 191 TYR A O 1
ATOM 1553 N N . HIS A 1 192 ? 8.536 15.849 10.045 1.00 70.94 192 HIS A N 1
ATOM 1554 C CA . HIS A 1 192 ? 9.979 16.111 10.164 1.00 70.94 192 HIS A CA 1
ATOM 1555 C C . HIS A 1 192 ? 10.668 16.019 8.808 1.00 70.94 192 HIS A C 1
ATOM 1557 O O . HIS A 1 192 ? 11.433 16.897 8.433 1.00 70.94 192 HIS A O 1
ATOM 1563 N N . ARG A 1 193 ? 10.332 15.000 8.018 1.00 70.62 193 ARG A N 1
ATOM 1564 C CA . ARG A 1 193 ? 10.907 14.819 6.688 1.00 70.62 193 ARG A CA 1
ATOM 1565 C C . ARG A 1 193 ? 10.575 15.952 5.710 1.00 70.62 193 ARG A C 1
ATOM 1567 O O . ARG A 1 193 ? 11.373 16.232 4.820 1.00 70.62 193 ARG A O 1
ATOM 1574 N N . GLU A 1 194 ? 9.378 16.524 5.800 1.00 70.94 194 GLU A N 1
ATOM 1575 C CA . GLU A 1 194 ? 8.925 17.585 4.892 1.00 70.94 194 GLU A CA 1
ATOM 1576 C C . GLU A 1 194 ? 9.394 18.987 5.341 1.00 70.94 194 GLU A C 1
ATOM 1578 O O . GLU A 1 194 ? 9.505 19.866 4.488 1.00 70.94 194 GLU A O 1
ATOM 1583 N N . HIS A 1 195 ? 9.706 19.194 6.631 1.00 67.56 195 HIS A N 1
ATOM 1584 C CA . HIS A 1 195 ? 9.996 20.520 7.208 1.00 67.56 195 HIS A CA 1
ATOM 1585 C C . HIS A 1 195 ? 11.415 20.699 7.771 1.00 67.56 195 HIS A C 1
ATOM 1587 O O . HIS A 1 195 ? 11.841 21.839 7.955 1.00 67.56 195 HIS A O 1
ATOM 1593 N N . GLU A 1 196 ? 12.172 19.629 8.018 1.00 54.06 196 GLU A N 1
ATOM 1594 C CA . GLU A 1 196 ? 13.605 19.733 8.300 1.00 54.06 196 GLU A CA 1
ATOM 1595 C C . GLU A 1 196 ? 14.382 19.579 6.984 1.00 54.06 196 GLU A C 1
ATOM 1597 O O . GLU A 1 196 ? 14.265 18.541 6.322 1.00 54.06 196 GLU A O 1
ATOM 1602 N N . PRO A 1 197 ? 15.165 20.588 6.551 1.00 48.12 197 PRO A N 1
ATOM 1603 C CA . PRO A 1 197 ? 16.063 20.396 5.424 1.00 48.12 197 PRO A CA 1
ATOM 1604 C C . PRO A 1 197 ? 17.041 19.263 5.773 1.00 48.12 197 PRO A C 1
ATOM 1606 O O . PRO A 1 197 ? 17.465 19.176 6.930 1.00 48.12 197 PRO A O 1
ATOM 1609 N N . PRO A 1 198 ? 17.414 18.390 4.815 1.00 48.69 198 PRO A N 1
ATOM 1610 C CA . PRO A 1 198 ? 18.494 17.443 5.056 1.00 48.69 198 PRO A CA 1
ATOM 1611 C C . PRO A 1 198 ? 19.700 18.261 5.513 1.00 48.69 198 PRO A C 1
ATOM 1613 O O . PRO A 1 198 ? 20.105 19.180 4.801 1.00 48.69 198 PRO A O 1
ATOM 1616 N N . GLY A 1 199 ? 20.185 17.989 6.729 1.00 49.69 199 GLY A N 1
ATOM 1617 C CA . GLY A 1 199 ? 21.338 18.682 7.293 1.00 49.69 199 GLY A CA 1
ATOM 1618 C C . GLY A 1 199 ? 22.449 18.726 6.250 1.00 49.69 199 GLY A C 1
ATOM 1619 O O . GLY A 1 199 ? 22.832 17.677 5.726 1.00 49.69 199 GLY A O 1
ATOM 1620 N N . GLY A 1 200 ? 22.843 19.946 5.883 1.00 40.34 200 GLY A N 1
ATOM 1621 C CA . GLY A 1 200 ? 23.980 20.199 5.003 1.00 40.34 200 GLY A CA 1
ATOM 1622 C C . GLY A 1 200 ? 25.289 19.771 5.642 1.00 40.34 200 GLY A C 1
ATOM 1623 O O . GLY A 1 200 ? 25.357 19.755 6.893 1.00 40.34 200 GLY A O 1
#

Foldseek 3Di:
DALVVCCVVLVQVVDPPRVVLVVVSVVVGPDPPPPPVCPDDDDPVNVVVVLVVLVVLLVVLVVVLVVLVVVVVVLVVVLVVLVVVLVVLVVCVVVVPCPQVPDADPVRDRPVVVSVVVSVVSVVVSVVVCVVVVPCVSVLVSVLSVQLSVLSVVLSVQCVVDPDPVVNVVSVVVSVVSNSVSVSVSSVVVVCVVPPDPDD

Radius of gyration: 27.89 Å; chains: 1; bounding box: 57×38×83 Å

pLDDT: mean 75.17, std 13.16, range [40.34, 90.88]

Sequence (200 aa):
MNSAEVLALSGIDRFEGFSWIAFVLKSIEPADIPVLTDRPPESPRQRCVEEAWIQNQHRYFTVKVAVLEKRSRRIERLKQALLVSILVVISSLFISGGAFDRMQTLLGISVKNLLTFTLGLMAILLGAWELHQNKMATRELLWQYRNQRGHFARAKALLSRVTSVRRRNEVLAELGKDSLMESYLWTIHRYHREHEPPGG

Secondary structure (DSSP, 8-state):
--HHHHHHHHTGGGSTT-HHHHHHHHHHS--S----S-PPPPPHHHHHHHHHHHHHHHHHHHHHHHHHHHHHHHHHHHHHHHHHHHHHHHHHHHHTTTGGGS-B-TTS-BHHHHHHHHHHHHHHHHHHHHHHHT-HHHHHHHHHHHHHHHHHHHHHHHHTT---HHHHHHHHHHHHHHHHHHHHHHHHHHHHHHHSPPP-